Protein AF-A0A7S0T147-F1 (afdb_monomer)

Organism: NCBI:txid81844

Secondary structure (DSSP, 8-state):
-HHHHHHHHHHHHHHHHHHHHHHHHHHHHHHHT----HHHHHHHHH-------S-----THHHHHHHHHHHHHH-HHHHHHHH-TTT-THHHHHHHHHHHHHHTTT-GGGHHHHHHHHHHHHHHHTSHHHHHHTTSEEETT--TT-TTSSTT---GGGG---TT-EEEHHHHHHHHHHIIIIIS-HHHHHHHHHHHHHHHHHHGGG--S--HHHHHHHHHHHHHHHSHHHHTSSTTHHHHHHHHHHHHHHHHHH-TTT-HHHHHHHHHTHHHHHHHHHHS--------THHHHHHTT--

pLDDT: mean 76.28, std 19.83, range [33.12, 97.19]

Nearest PDB structures (foldseek):
  7ldg-assembly1_A-2  TM=4.219E-01  e=2.208E-01  Homo sapiens
  7r5j-assembly1_B0  TM=3.772E-01  e=9.262E-02  Homo sapiens
  8d9p-assembly1_A  TM=2.305E-01  e=2.516E+00  synthetic construct
  8edm-assembly1_B  TM=3.056E-01  e=4.621E+00  Homo sapiens
  6z0c-assembly4_D  TM=2.206E-01  e=2.627E+00  Escherichia coli

Structure (mmCIF, N/CA/C/O backbone):
data_AF-A0A7S0T147-F1
#
_entry.id   AF-A0A7S0T147-F1
#
loop_
_atom_site.group_PDB
_atom_site.id
_atom_site.type_symbol
_atom_site.label_atom_id
_atom_site.label_alt_id
_atom_site.label_comp_id
_atom_site.label_asym_id
_atom_site.label_entity_id
_atom_site.label_seq_id
_atom_site.pdbx_PDB_ins_code
_atom_site.Cartn_x
_atom_site.Cartn_y
_atom_site.Cartn_z
_atom_site.occupancy
_atom_site.B_iso_or_equiv
_atom_site.auth_seq_id
_atom_site.auth_comp_id
_atom_site.auth_asym_id
_atom_site.auth_atom_id
_atom_site.pdbx_PDB_model_num
ATOM 1 N N . MET A 1 1 ? -1.839 -10.243 -37.057 1.00 41.88 1 MET A N 1
ATOM 2 C CA . MET A 1 1 ? -2.085 -8.913 -36.447 1.00 41.88 1 MET A CA 1
ATOM 3 C C . MET A 1 1 ? -1.524 -8.790 -35.028 1.00 41.88 1 MET A C 1
ATOM 5 O O . MET A 1 1 ? -0.823 -7.818 -34.790 1.00 41.88 1 MET A O 1
ATOM 9 N N . TYR A 1 2 ? -1.696 -9.776 -34.135 1.00 33.41 2 TYR A N 1
ATOM 10 C CA . TYR A 1 2 ? -1.100 -9.763 -32.780 1.00 33.41 2 TYR A CA 1
ATOM 11 C C . TYR A 1 2 ? 0.438 -9.620 -32.738 1.00 33.41 2 TYR A C 1
ATOM 13 O O . TYR A 1 2 ? 0.963 -8.877 -31.916 1.00 33.41 2 TYR A O 1
ATOM 21 N N . GLY A 1 3 ? 1.170 -10.241 -33.672 1.00 33.12 3 GLY A N 1
ATOM 22 C CA . GLY A 1 3 ? 2.639 -10.140 -33.722 1.00 33.12 3 GLY A CA 1
ATOM 23 C C . GLY A 1 3 ? 3.188 -8.741 -34.045 1.00 33.12 3 GLY A C 1
ATOM 24 O O . GLY A 1 3 ? 4.256 -8.386 -33.558 1.00 33.12 3 GLY A O 1
ATOM 25 N N . ARG A 1 4 ? 2.449 -7.908 -34.799 1.00 36.59 4 ARG A N 1
ATOM 26 C CA . ARG A 1 4 ? 2.869 -6.524 -35.109 1.00 36.59 4 ARG A CA 1
ATOM 27 C C . ARG A 1 4 ? 2.581 -5.548 -33.966 1.00 36.59 4 ARG A C 1
ATOM 29 O O . ARG A 1 4 ? 3.348 -4.611 -33.786 1.00 36.59 4 ARG A O 1
ATOM 36 N N . MET A 1 5 ? 1.531 -5.779 -33.170 1.00 40.22 5 MET A N 1
ATOM 37 C CA . MET A 1 5 ? 1.292 -4.998 -31.946 1.00 40.22 5 MET A CA 1
ATOM 38 C C . MET A 1 5 ? 2.361 -5.282 -30.887 1.00 40.22 5 MET A C 1
ATOM 40 O O . MET A 1 5 ? 2.880 -4.347 -30.292 1.00 40.22 5 MET A O 1
ATOM 44 N N . LEU A 1 6 ? 2.760 -6.547 -30.710 1.00 41.06 6 LEU A N 1
ATOM 45 C CA . LEU A 1 6 ? 3.842 -6.905 -29.785 1.00 41.06 6 LEU A CA 1
ATOM 46 C C . LEU A 1 6 ? 5.209 -6.357 -30.232 1.00 41.06 6 LEU A C 1
ATOM 48 O O . LEU A 1 6 ? 5.968 -5.893 -29.389 1.00 41.06 6 LEU A O 1
ATOM 52 N N . GLN A 1 7 ? 5.501 -6.325 -31.539 1.00 41.31 7 GLN A N 1
ATOM 53 C CA . GLN A 1 7 ? 6.715 -5.684 -32.073 1.00 41.31 7 GLN A CA 1
ATOM 54 C C . GLN A 1 7 ? 6.697 -4.151 -31.941 1.00 41.31 7 GLN A C 1
ATOM 56 O O . GLN A 1 7 ? 7.734 -3.554 -31.668 1.00 41.31 7 GLN A O 1
ATOM 61 N N . GLY A 1 8 ? 5.535 -3.504 -32.088 1.00 40.22 8 GLY A N 1
ATOM 62 C CA . GLY A 1 8 ? 5.392 -2.064 -31.838 1.00 40.22 8 GLY A CA 1
ATOM 63 C C . GLY A 1 8 ? 5.608 -1.699 -30.365 1.00 40.22 8 GLY A C 1
ATOM 64 O O . GLY A 1 8 ? 6.318 -0.740 -30.067 1.00 40.22 8 GLY A O 1
ATOM 65 N N . ILE A 1 9 ? 5.075 -2.517 -29.450 1.00 45.47 9 ILE A N 1
ATOM 66 C CA . ILE A 1 9 ? 5.282 -2.371 -28.003 1.00 45.47 9 ILE A CA 1
ATOM 67 C C . ILE A 1 9 ? 6.748 -2.639 -27.633 1.00 45.47 9 ILE A C 1
ATOM 69 O O . ILE 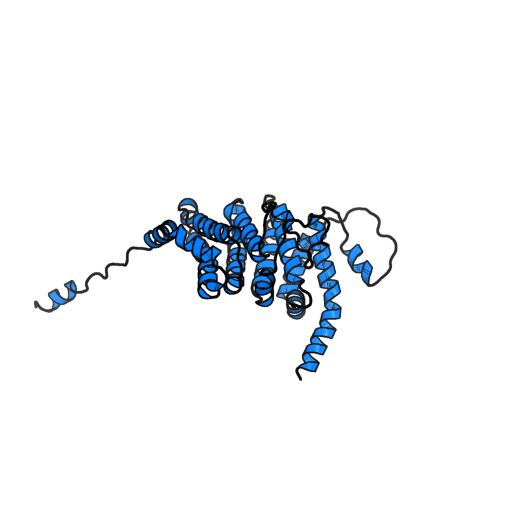A 1 9 ? 7.299 -1.881 -26.842 1.00 45.47 9 ILE A O 1
ATOM 73 N N . SER A 1 10 ? 7.411 -3.641 -28.231 1.00 45.72 10 SER A N 1
ATOM 74 C CA . SER A 1 10 ? 8.822 -3.937 -27.927 1.00 45.72 10 SER A CA 1
ATOM 75 C C . SER A 1 10 ? 9.800 -2.886 -28.475 1.00 45.72 10 SER A C 1
ATOM 77 O O . SER A 1 10 ? 10.854 -2.653 -27.887 1.00 45.72 10 SER A O 1
ATOM 79 N N . ALA A 1 11 ? 9.471 -2.240 -29.599 1.00 46.56 11 ALA A N 1
ATOM 80 C CA . ALA A 1 11 ? 10.278 -1.156 -30.160 1.00 46.56 11 ALA A CA 1
ATOM 81 C C . ALA A 1 11 ? 10.122 0.154 -29.365 1.00 46.56 11 ALA A C 1
ATOM 83 O O . ALA A 1 11 ? 11.094 0.882 -29.179 1.00 46.56 11 ALA A O 1
ATOM 84 N N . GLN A 1 12 ? 8.920 0.444 -28.852 1.00 49.19 12 GLN A N 1
ATOM 85 C CA . GLN A 1 12 ? 8.686 1.598 -27.975 1.00 49.19 12 GLN A CA 1
ATOM 86 C C . GLN A 1 12 ? 9.189 1.373 -26.542 1.00 49.19 12 GLN A C 1
ATOM 88 O O . GLN A 1 12 ? 9.678 2.319 -25.925 1.00 49.19 12 GLN A O 1
ATOM 93 N N . SER A 1 13 ? 9.132 0.141 -26.021 1.00 51.06 13 SER A N 1
ATOM 94 C CA . SER A 1 13 ? 9.643 -0.181 -24.683 1.00 51.06 13 SER A CA 1
ATOM 95 C C . SER A 1 13 ? 11.150 0.046 -24.570 1.00 51.06 13 SER A C 1
ATOM 97 O O . SER A 1 13 ? 11.607 0.554 -23.551 1.00 51.06 13 SER A O 1
ATOM 99 N N . GLY A 1 14 ? 11.916 -0.242 -25.630 1.00 58.47 14 GLY A N 1
ATOM 100 C CA . GLY A 1 14 ? 13.365 -0.008 -25.655 1.00 58.47 14 GLY A CA 1
ATOM 101 C C . GLY A 1 14 ? 13.767 1.463 -25.474 1.00 58.47 14 GLY A C 1
ATOM 102 O O . GLY A 1 14 ? 14.797 1.739 -24.868 1.00 58.47 14 GLY A O 1
ATOM 103 N N . ASN A 1 15 ? 12.937 2.411 -25.926 1.00 66.56 15 ASN A N 1
ATOM 104 C CA . ASN A 1 15 ? 13.213 3.847 -25.789 1.00 66.56 15 ASN A CA 1
ATOM 105 C C . ASN A 1 15 ? 12.817 4.418 -24.418 1.00 66.56 15 ASN A C 1
ATOM 107 O O . ASN A 1 15 ? 13.358 5.439 -23.999 1.00 66.56 15 ASN A O 1
ATOM 111 N N . LEU A 1 16 ? 11.862 3.789 -23.725 1.00 76.56 16 LEU A N 1
ATOM 112 C CA . LEU A 1 16 ? 11.320 4.281 -22.453 1.00 76.56 16 LEU A CA 1
ATOM 113 C C . LEU A 1 16 ? 11.976 3.633 -21.224 1.00 76.56 16 LEU A C 1
ATOM 115 O O . LEU A 1 16 ? 11.922 4.208 -20.137 1.00 76.56 16 LEU A O 1
ATOM 119 N N . GLU A 1 17 ? 12.636 2.485 -21.390 1.00 76.69 17 GLU A N 1
ATOM 120 C CA . GLU A 1 17 ? 13.363 1.799 -20.316 1.00 76.69 17 GLU A CA 1
ATOM 121 C C . GLU A 1 17 ? 14.465 2.668 -19.673 1.00 76.69 17 GLU A C 1
ATOM 123 O O . GLU A 1 17 ? 14.480 2.782 -18.446 1.00 76.69 17 GLU A O 1
ATOM 128 N N . PRO A 1 18 ? 15.330 3.384 -20.426 1.00 79.06 18 PRO A N 1
ATOM 129 C CA . PRO A 1 18 ? 16.344 4.254 -19.820 1.00 79.06 18 PRO A CA 1
ATOM 130 C C . PRO A 1 18 ? 15.731 5.406 -19.011 1.00 79.06 18 PRO A C 1
ATOM 132 O O . PRO A 1 18 ? 16.255 5.803 -17.966 1.00 79.06 18 PRO A O 1
ATOM 135 N N . LEU A 1 19 ? 14.587 5.929 -19.463 1.00 79.62 19 LEU A N 1
ATOM 136 C CA . LEU A 1 19 ? 13.849 6.967 -18.747 1.00 79.62 19 LEU A CA 1
ATOM 137 C C . LEU A 1 19 ? 13.284 6.413 -17.438 1.00 79.62 19 LEU A C 1
ATOM 139 O O . LEU A 1 19 ? 13.443 7.031 -16.389 1.00 79.62 19 LEU A O 1
ATOM 143 N N . HIS A 1 20 ? 12.684 5.224 -17.473 1.00 79.00 20 HIS A N 1
ATOM 144 C CA . HIS A 1 20 ? 12.197 4.568 -16.268 1.00 79.00 20 HIS A CA 1
ATOM 145 C C . HIS A 1 20 ? 13.327 4.323 -15.251 1.00 79.00 20 HIS A C 1
ATOM 147 O O . HIS A 1 20 ? 13.199 4.703 -14.087 1.00 79.00 20 HIS A O 1
ATOM 153 N N . GLN A 1 21 ? 14.453 3.759 -15.697 1.00 79.75 21 GLN A N 1
ATOM 154 C CA . GLN A 1 21 ? 15.605 3.468 -14.838 1.00 79.75 21 GLN A CA 1
ATOM 155 C C . GLN A 1 21 ? 16.238 4.734 -14.252 1.00 79.75 21 GLN A C 1
ATOM 157 O O . GLN A 1 21 ? 16.601 4.750 -13.076 1.00 79.75 21 GLN A O 1
ATOM 162 N N . SER A 1 22 ? 16.334 5.816 -15.029 1.00 77.25 22 SER A N 1
ATOM 163 C CA . SER A 1 22 ? 16.868 7.091 -14.530 1.00 77.25 22 SER A CA 1
ATOM 164 C C . SER A 1 22 ? 15.948 7.745 -13.497 1.00 77.25 22 SER A C 1
ATOM 166 O O . SER A 1 22 ? 16.438 8.213 -12.470 1.00 77.25 22 SER A O 1
ATOM 168 N N . LEU A 1 23 ? 14.623 7.710 -13.691 1.00 81.88 23 LEU A N 1
ATOM 169 C CA . LEU A 1 23 ? 13.669 8.188 -12.684 1.00 81.88 23 LEU A CA 1
ATOM 170 C C . LEU A 1 23 ? 13.730 7.363 -11.407 1.00 81.88 23 LEU A C 1
ATOM 172 O O . LEU A 1 23 ? 13.797 7.913 -10.310 1.00 81.88 23 LEU A O 1
ATOM 176 N N . LEU A 1 24 ? 13.760 6.044 -11.545 1.00 80.25 24 LEU A N 1
ATOM 177 C CA . LEU A 1 24 ? 13.861 5.136 -10.418 1.00 80.25 24 LEU A CA 1
ATOM 178 C C . LEU A 1 24 ? 15.177 5.339 -9.646 1.00 80.25 24 LEU A C 1
ATOM 180 O O . LEU A 1 24 ? 15.169 5.371 -8.417 1.00 80.25 24 LEU A O 1
ATOM 184 N N . ALA A 1 25 ? 16.296 5.549 -10.342 1.00 75.50 25 ALA A N 1
ATOM 185 C CA . ALA A 1 25 ? 17.578 5.888 -9.728 1.00 75.50 25 ALA A CA 1
ATOM 186 C C . ALA A 1 25 ? 17.542 7.247 -9.005 1.00 75.50 25 ALA A C 1
ATOM 188 O O . ALA A 1 25 ? 18.046 7.362 -7.886 1.00 75.50 25 ALA A O 1
ATOM 189 N N . LEU A 1 26 ? 16.901 8.259 -9.597 1.00 78.19 26 LEU A N 1
ATOM 190 C CA . LEU A 1 26 ? 16.740 9.577 -8.980 1.00 78.19 26 LEU A CA 1
ATOM 191 C C . LEU A 1 26 ? 15.893 9.515 -7.710 1.00 78.19 26 LEU A C 1
ATOM 193 O O . LEU A 1 26 ? 16.282 10.087 -6.693 1.00 78.19 26 LEU A O 1
ATOM 197 N N . VAL A 1 27 ? 14.784 8.775 -7.725 1.00 80.56 27 VAL A N 1
ATOM 198 C CA . VAL A 1 27 ? 13.972 8.551 -6.522 1.00 80.56 27 VAL A CA 1
ATOM 199 C C . VAL A 1 27 ? 14.804 7.811 -5.468 1.00 80.56 27 VAL A C 1
ATOM 201 O O . VAL A 1 27 ? 14.857 8.235 -4.315 1.00 80.56 27 VAL A O 1
ATOM 204 N N . ARG A 1 28 ? 15.554 6.772 -5.859 1.00 77.75 28 ARG A N 1
ATOM 205 C CA . ARG A 1 28 ? 16.447 6.032 -4.947 1.00 77.75 28 ARG A CA 1
ATOM 206 C C . ARG A 1 28 ? 17.530 6.903 -4.307 1.00 77.75 28 ARG A C 1
ATOM 208 O O . ARG A 1 28 ? 17.881 6.651 -3.156 1.00 77.75 28 ARG A O 1
ATOM 215 N N . SER A 1 29 ? 18.027 7.937 -4.989 1.00 75.19 29 SER A N 1
ATOM 216 C CA . SER A 1 29 ? 19.029 8.850 -4.411 1.00 75.19 29 SER A CA 1
ATOM 217 C C . S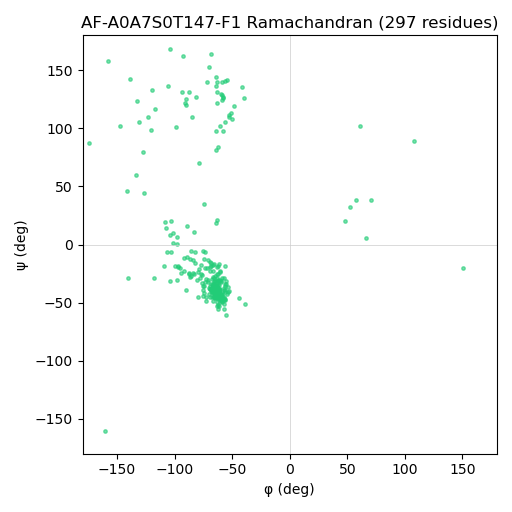ER A 1 29 ? 18.552 9.520 -3.110 1.00 75.19 29 SER A C 1
ATOM 219 O O . SER A 1 29 ? 19.356 9.752 -2.206 1.00 75.19 29 SER A O 1
ATOM 221 N N . GLY A 1 30 ? 17.236 9.726 -2.950 1.00 70.12 30 GLY A N 1
ATOM 222 C CA . GLY A 1 30 ? 16.644 10.261 -1.719 1.00 70.12 30 GLY A CA 1
ATOM 223 C C . GLY A 1 30 ? 16.803 9.345 -0.496 1.00 70.12 30 GLY A C 1
ATOM 224 O O . GLY A 1 30 ? 16.873 9.827 0.639 1.00 70.12 30 GLY A O 1
ATOM 225 N N . LEU A 1 31 ? 16.913 8.025 -0.694 1.00 69.75 31 LEU A N 1
ATOM 226 C CA . LEU A 1 31 ? 17.121 7.072 0.403 1.00 69.75 31 LEU A CA 1
ATOM 227 C C . LEU A 1 31 ? 18.567 7.122 0.903 1.00 69.75 31 LEU A C 1
ATOM 229 O O . LEU A 1 31 ? 18.778 7.202 2.112 1.00 69.75 31 LEU A O 1
ATOM 233 N N . ALA A 1 32 ? 19.534 7.164 -0.019 1.00 63.00 32 ALA A N 1
ATOM 234 C CA . ALA A 1 32 ? 20.969 7.134 0.272 1.00 63.00 32 ALA A CA 1
ATOM 235 C C . ALA A 1 32 ? 21.530 8.447 0.849 1.00 63.00 32 ALA A C 1
ATOM 237 O O . ALA A 1 32 ? 22.666 8.472 1.313 1.00 63.00 32 ALA A O 1
ATOM 238 N N . GLY A 1 33 ? 20.776 9.552 0.799 1.00 53.09 33 GLY A N 1
ATOM 239 C CA . GLY A 1 33 ? 21.250 10.861 1.271 1.00 53.09 33 GLY A CA 1
ATOM 240 C C . GLY A 1 33 ? 22.403 11.449 0.443 1.00 53.09 33 GLY A C 1
ATOM 241 O O . GLY A 1 33 ? 22.932 12.499 0.795 1.00 53.09 33 GLY A O 1
ATOM 242 N N . SER A 1 34 ? 22.795 10.803 -0.660 1.00 45.41 34 SER A N 1
ATOM 243 C CA . SER A 1 34 ? 23.852 11.267 -1.555 1.00 45.41 34 SER A CA 1
ATOM 244 C C . SER A 1 34 ? 23.272 12.148 -2.663 1.00 45.41 34 SER A C 1
ATOM 246 O O . SER A 1 34 ? 22.447 11.688 -3.456 1.00 45.41 34 SER A O 1
ATOM 248 N N . SER A 1 35 ? 23.748 13.392 -2.752 1.00 42.75 35 SER A N 1
ATOM 249 C CA . SER A 1 35 ? 23.485 14.341 -3.843 1.00 42.75 35 SER A CA 1
ATOM 250 C C . SER A 1 35 ? 24.058 13.847 -5.180 1.00 42.75 35 SER A C 1
ATOM 252 O O . SER A 1 35 ? 25.143 14.251 -5.594 1.00 42.75 35 SER A O 1
ATOM 254 N N . GLY A 1 36 ? 23.338 12.955 -5.857 1.00 45.81 36 GLY A N 1
ATOM 255 C CA . GLY A 1 36 ? 23.586 12.596 -7.252 1.00 45.81 36 GLY A CA 1
ATOM 256 C C . GLY A 1 36 ? 22.837 13.542 -8.191 1.00 45.81 36 GLY A C 1
ATOM 257 O O . GLY A 1 36 ? 21.647 13.781 -8.007 1.00 45.81 36 GLY A O 1
ATOM 258 N N . SER A 1 37 ? 23.524 14.086 -9.196 1.00 46.12 37 SER A N 1
ATOM 259 C CA . SER A 1 37 ? 22.926 14.987 -10.189 1.00 46.12 37 SER A CA 1
ATOM 260 C C . SER A 1 37 ? 22.003 14.223 -11.145 1.00 46.12 37 SER A C 1
ATOM 262 O O . SER A 1 37 ? 22.356 13.152 -11.633 1.00 46.12 37 SER A O 1
ATOM 264 N N . ALA A 1 38 ? 20.852 14.796 -11.511 1.00 42.91 38 ALA A N 1
ATOM 265 C CA . ALA A 1 38 ? 20.013 14.256 -12.589 1.00 42.91 38 ALA A CA 1
ATOM 266 C C . ALA A 1 38 ? 20.796 14.097 -13.912 1.00 42.91 38 ALA A C 1
ATOM 268 O O . ALA A 1 38 ? 20.569 13.154 -14.670 1.00 42.91 38 ALA A O 1
ATOM 269 N N . LEU A 1 39 ? 21.782 14.970 -14.151 1.00 42.59 39 LEU A N 1
ATOM 270 C CA . LEU A 1 39 ? 22.644 14.933 -15.333 1.00 42.59 39 LEU A CA 1
ATOM 271 C C . LEU A 1 39 ? 23.727 13.853 -15.271 1.00 42.59 39 LEU A C 1
ATOM 273 O O . LEU A 1 39 ? 24.143 13.401 -16.329 1.00 42.59 39 LEU A O 1
ATOM 277 N N . SER A 1 40 ? 24.170 13.393 -14.093 1.00 44.16 40 SER A N 1
ATOM 278 C CA . SER A 1 40 ? 25.192 12.331 -14.022 1.00 44.16 40 SER A CA 1
ATOM 279 C C . SER A 1 40 ? 24.663 10.957 -14.438 1.00 44.16 40 SER A C 1
ATOM 281 O O . SER A 1 40 ? 25.446 10.081 -14.792 1.00 44.16 40 SER A O 1
ATOM 283 N N . TYR A 1 41 ? 23.341 10.759 -14.405 1.00 44.97 41 TYR A N 1
ATOM 284 C CA . TYR A 1 41 ? 22.714 9.482 -14.756 1.00 44.97 41 TYR A CA 1
ATOM 285 C C . TYR A 1 41 ? 22.180 9.450 -16.192 1.00 44.97 41 TYR A C 1
ATOM 287 O O . TYR A 1 41 ? 22.238 8.402 -16.830 1.00 44.97 41 TYR A O 1
ATOM 295 N N . VAL A 1 42 ? 21.750 10.592 -16.745 1.00 41.53 42 VAL A N 1
ATOM 296 C CA . VAL A 1 42 ? 21.413 10.713 -18.179 1.00 41.53 42 VAL A CA 1
ATOM 297 C C . VAL A 1 42 ? 22.668 10.572 -19.058 1.00 41.53 42 VAL A C 1
ATOM 299 O O . VAL A 1 42 ? 22.596 10.052 -20.171 1.00 41.53 42 VAL A O 1
ATOM 302 N N . THR A 1 43 ? 23.844 10.962 -18.558 1.00 41.88 43 THR A N 1
ATOM 303 C CA . THR A 1 43 ? 25.111 10.906 -19.312 1.00 41.88 43 THR A CA 1
ATOM 304 C C . THR A 1 43 ?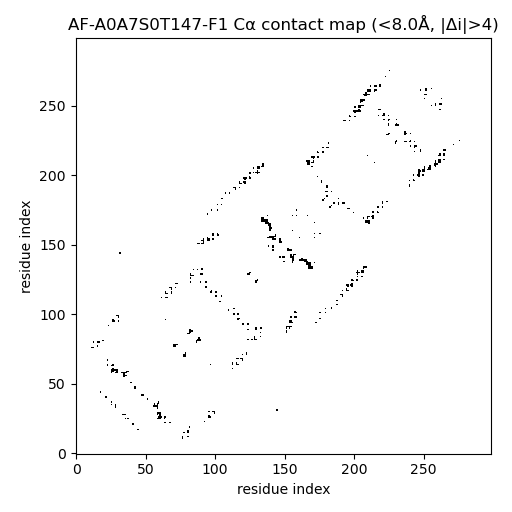 25.789 9.536 -19.325 1.00 41.88 43 THR A C 1
ATOM 306 O O . THR A 1 43 ? 26.606 9.296 -20.210 1.00 41.88 43 THR A O 1
ATOM 309 N N . MET A 1 44 ? 25.416 8.600 -18.443 1.00 41.91 44 MET A N 1
ATOM 310 C CA . MET A 1 44 ? 25.961 7.229 -18.462 1.00 41.91 44 MET A CA 1
ATOM 311 C C . MET A 1 44 ? 25.489 6.402 -19.674 1.00 41.91 44 MET A C 1
ATOM 313 O O . MET A 1 44 ? 26.093 5.377 -19.974 1.00 41.91 44 MET A O 1
ATOM 317 N N . GLY A 1 45 ? 24.442 6.841 -20.386 1.00 39.72 45 GLY A N 1
ATOM 318 C CA . GLY A 1 45 ? 23.876 6.105 -21.523 1.00 39.72 45 GLY A CA 1
ATOM 319 C C . GLY A 1 45 ? 24.095 6.701 -22.918 1.00 39.72 45 GLY A C 1
ATOM 320 O O . GLY A 1 45 ? 23.925 5.968 -23.886 1.00 39.72 45 GLY A O 1
ATOM 321 N N . ALA A 1 46 ? 24.434 7.990 -23.072 1.00 41.28 46 ALA A N 1
ATOM 322 C CA . ALA A 1 46 ? 24.339 8.619 -24.401 1.00 41.28 46 ALA A CA 1
ATOM 323 C C . ALA A 1 46 ? 25.451 9.598 -24.806 1.00 41.28 46 ALA A C 1
ATOM 325 O O . ALA A 1 46 ? 25.719 9.711 -25.999 1.00 41.28 46 ALA A O 1
ATOM 326 N N . LEU A 1 47 ? 26.119 10.303 -23.890 1.00 40.81 47 LEU A N 1
ATOM 327 C CA . LEU A 1 47 ? 27.111 11.320 -24.265 1.00 40.81 47 LEU A CA 1
ATOM 328 C C . LEU A 1 47 ? 28.219 11.377 -23.212 1.00 40.81 47 LEU A C 1
ATOM 330 O O . LEU A 1 47 ? 28.048 11.956 -22.141 1.00 40.81 47 LEU A O 1
ATOM 334 N N . GLY A 1 48 ? 29.360 10.763 -23.532 1.00 34.38 48 GLY A N 1
ATOM 335 C CA . GLY A 1 48 ? 30.575 10.850 -22.730 1.00 34.38 48 GLY A CA 1
ATOM 336 C C . GLY A 1 48 ? 31.096 12.284 -22.693 1.00 34.38 48 GLY A C 1
ATOM 337 O O . GLY A 1 48 ? 31.787 12.719 -23.610 1.00 34.38 48 GLY A O 1
ATOM 338 N N . VAL A 1 49 ? 30.775 13.011 -21.625 1.00 35.34 49 VAL A N 1
ATOM 339 C CA . VAL A 1 49 ? 31.394 14.298 -21.298 1.00 35.34 49 VAL A CA 1
ATOM 340 C C . VAL A 1 49 ? 32.125 14.138 -19.964 1.00 35.34 49 VAL A C 1
ATOM 342 O O . VAL A 1 49 ? 31.481 13.847 -18.953 1.00 35.34 49 VAL A O 1
ATOM 345 N N . PRO A 1 50 ? 33.459 14.292 -19.926 1.00 34.41 50 PRO A N 1
ATOM 346 C CA . PRO A 1 50 ? 34.209 14.236 -18.685 1.00 34.41 50 PRO A CA 1
ATOM 347 C C . PRO A 1 50 ? 34.122 15.589 -17.969 1.00 34.41 50 PRO A C 1
ATOM 349 O O . PRO A 1 50 ? 34.460 16.624 -18.537 1.00 34.41 50 PRO A O 1
ATOM 352 N N . GLY A 1 51 ? 33.708 15.565 -16.700 1.00 39.56 51 GLY A N 1
ATOM 353 C CA . GLY A 1 51 ? 33.838 16.697 -15.781 1.00 39.56 51 GLY A CA 1
ATOM 354 C C . GLY A 1 51 ? 32.527 17.407 -15.448 1.00 39.56 51 GLY A C 1
ATOM 355 O O . GLY A 1 51 ? 32.185 18.416 -16.051 1.00 39.56 51 GLY A O 1
ATOM 356 N N . ALA A 1 52 ? 31.844 16.939 -14.404 1.00 36.12 52 ALA A N 1
ATOM 357 C CA . ALA A 1 52 ? 30.954 17.779 -13.607 1.00 36.12 52 ALA A CA 1
ATOM 358 C C . ALA A 1 52 ? 31.445 17.707 -12.156 1.00 36.12 52 ALA A C 1
ATOM 360 O O . ALA A 1 52 ? 31.401 16.654 -11.522 1.00 36.12 52 ALA A O 1
ATOM 361 N N . SER A 1 53 ? 32.012 18.812 -11.678 1.00 36.00 53 SER A N 1
ATOM 362 C CA . SER A 1 53 ? 32.594 18.968 -10.346 1.00 36.00 53 SER A CA 1
ATOM 363 C C . SER A 1 53 ? 31.579 18.694 -9.236 1.00 36.00 53 SER A C 1
ATOM 365 O O . SER A 1 53 ? 30.434 19.140 -9.299 1.00 36.00 53 SER A O 1
ATOM 367 N N . SER A 1 54 ? 32.036 18.010 -8.187 1.00 39.56 54 SER A N 1
ATOM 368 C CA . SER A 1 54 ? 31.355 17.837 -6.905 1.00 39.56 54 SER A CA 1
ATOM 369 C C . SER A 1 54 ? 31.057 19.198 -6.268 1.00 39.56 54 SER A C 1
ATOM 371 O O . SER A 1 54 ? 31.928 19.812 -5.655 1.00 39.56 54 SER A O 1
ATOM 373 N N . GLY A 1 55 ? 29.839 19.697 -6.431 1.00 33.44 55 GLY A N 1
ATOM 374 C CA . GLY A 1 55 ? 29.454 20.992 -5.887 1.00 33.44 55 GLY A CA 1
ATOM 375 C C . GLY A 1 55 ? 27.975 21.242 -6.095 1.00 33.44 55 GLY A C 1
ATOM 376 O O . GLY A 1 55 ? 27.590 21.832 -7.092 1.00 33.44 55 GLY A O 1
ATOM 377 N N . TRP A 1 56 ? 27.173 20.771 -5.140 1.00 33.38 56 TRP A N 1
ATOM 378 C CA . TRP A 1 56 ? 25.760 21.106 -4.950 1.00 33.38 56 TRP A CA 1
ATOM 379 C C . TRP A 1 56 ? 24.800 20.744 -6.101 1.00 33.38 56 TRP A C 1
ATOM 381 O O . TRP A 1 56 ? 24.603 21.478 -7.062 1.00 33.38 56 TRP A O 1
ATOM 391 N N . SER A 1 57 ? 24.060 19.652 -5.913 1.00 40.78 57 SER A N 1
ATOM 392 C CA . SER A 1 57 ? 22.717 19.497 -6.479 1.00 40.78 57 SER A CA 1
ATOM 393 C C . SER A 1 57 ? 21.817 18.999 -5.344 1.00 40.78 57 SER A C 1
ATOM 395 O O . SER A 1 57 ? 22.186 18.016 -4.687 1.00 40.78 57 SER A O 1
ATOM 397 N N . PRO A 1 58 ? 20.712 19.692 -5.005 1.00 48.31 58 PRO A N 1
ATOM 398 C CA . PRO A 1 58 ? 19.753 19.140 -4.054 1.00 48.31 58 PRO A CA 1
ATOM 399 C C . PRO A 1 58 ? 19.289 17.782 -4.592 1.00 48.31 58 PRO A C 1
ATOM 401 O O . PRO A 1 58 ? 19.147 17.619 -5.798 1.00 48.31 58 PRO A O 1
ATOM 404 N N . ALA A 1 59 ? 19.111 16.784 -3.726 1.00 57.19 59 ALA A N 1
ATOM 405 C CA . ALA A 1 59 ? 18.591 15.492 -4.157 1.00 57.19 59 ALA A CA 1
ATOM 406 C C . ALA A 1 59 ? 17.191 15.705 -4.760 1.00 57.19 59 ALA A C 1
ATOM 408 O O . ALA A 1 59 ? 16.232 15.866 -4.006 1.00 57.19 59 ALA A O 1
ATOM 409 N N . CYS A 1 60 ? 17.069 15.717 -6.092 1.00 73.38 60 CYS A N 1
ATOM 410 C CA . CYS A 1 60 ? 15.834 16.046 -6.821 1.00 73.38 60 CYS A CA 1
ATOM 411 C C . CYS A 1 60 ? 14.779 14.921 -6.777 1.00 73.38 60 CYS A C 1
ATOM 413 O O . CYS A 1 60 ? 14.087 14.648 -7.759 1.00 73.38 60 CYS A O 1
ATOM 415 N N . HIS A 1 61 ? 14.693 14.190 -5.665 1.00 80.00 61 HIS A N 1
ATOM 416 C CA . HIS A 1 61 ? 13.778 13.062 -5.503 1.00 80.00 61 HIS A CA 1
ATOM 417 C C . HIS A 1 61 ? 12.309 13.515 -5.513 1.00 80.00 61 HIS A C 1
ATOM 419 O O . HIS A 1 61 ? 11.440 12.757 -5.942 1.00 80.00 61 HIS A O 1
ATOM 425 N N . GLN A 1 62 ? 12.027 14.756 -5.097 1.00 85.06 62 GLN A N 1
ATOM 426 C CA . GLN A 1 62 ? 10.677 15.322 -5.114 1.00 85.06 62 GLN A CA 1
ATOM 427 C C . GLN A 1 62 ? 10.223 15.647 -6.534 1.00 85.06 62 GLN A C 1
ATOM 429 O O . GLN A 1 62 ? 9.145 15.232 -6.954 1.00 85.06 62 GLN A O 1
ATOM 434 N N . GLU A 1 63 ? 11.073 16.327 -7.297 1.00 85.75 63 GLU A N 1
ATOM 435 C CA . GLU A 1 63 ? 10.847 16.657 -8.700 1.00 85.75 63 GLU A CA 1
ATOM 436 C C . GLU A 1 63 ? 10.760 15.382 -9.540 1.00 85.75 63 GLU A C 1
ATOM 438 O O . GLU A 1 63 ? 9.881 15.263 -10.392 1.00 85.75 63 GLU A O 1
ATOM 443 N N . ALA A 1 64 ? 11.608 14.389 -9.251 1.00 85.50 64 ALA A N 1
ATOM 444 C CA . ALA A 1 64 ? 11.544 13.078 -9.885 1.00 85.50 64 ALA A CA 1
ATOM 445 C C . ALA A 1 64 ? 10.219 12.362 -9.588 1.00 85.50 64 ALA A C 1
ATOM 447 O O . ALA A 1 64 ? 9.636 11.774 -10.500 1.00 85.50 64 ALA A O 1
ATOM 448 N N . ALA A 1 65 ? 9.699 12.433 -8.358 1.00 87.44 65 ALA A N 1
ATOM 449 C CA . ALA A 1 65 ? 8.395 11.863 -8.026 1.00 87.44 65 ALA A CA 1
ATOM 450 C C . ALA A 1 65 ? 7.256 12.585 -8.758 1.00 87.44 65 ALA A C 1
ATOM 452 O O . ALA A 1 65 ? 6.420 11.926 -9.370 1.00 87.44 65 ALA A O 1
ATOM 453 N N . VAL A 1 66 ? 7.256 13.921 -8.794 1.00 89.88 66 VAL A N 1
ATOM 454 C CA . VAL A 1 66 ? 6.248 14.696 -9.540 1.00 89.88 66 VAL A CA 1
ATOM 455 C C . VAL A 1 66 ? 6.292 14.372 -11.035 1.00 89.88 66 VAL A C 1
ATOM 457 O O . VAL A 1 66 ? 5.249 14.123 -11.643 1.00 89.88 66 VAL A O 1
ATOM 460 N N . LEU A 1 67 ? 7.487 14.304 -11.629 1.00 89.62 67 LEU A N 1
ATOM 461 C CA . LEU A 1 67 ? 7.649 13.931 -13.033 1.00 89.62 67 LEU A CA 1
ATOM 462 C C . LEU A 1 67 ? 7.188 12.490 -13.288 1.00 89.62 67 LEU A C 1
ATOM 464 O O . LEU A 1 67 ? 6.521 12.226 -14.285 1.00 89.62 67 LEU A O 1
ATOM 468 N N . THR A 1 68 ? 7.483 11.571 -12.367 1.00 88.25 68 THR A N 1
ATOM 469 C CA . THR A 1 68 ? 7.030 10.177 -12.444 1.00 88.25 68 THR A CA 1
ATOM 470 C C . THR A 1 68 ? 5.508 10.089 -12.373 1.00 88.25 68 THR A C 1
ATOM 472 O O . THR A 1 68 ? 4.902 9.393 -13.186 1.00 88.25 68 THR A O 1
ATOM 475 N N . LEU A 1 69 ? 4.867 10.825 -11.460 1.00 92.00 69 LEU A N 1
ATOM 476 C CA . LEU A 1 69 ? 3.409 10.902 -11.376 1.00 92.00 69 LEU A CA 1
ATOM 477 C C . LEU A 1 69 ? 2.814 11.424 -12.684 1.00 92.00 69 LEU A C 1
ATOM 479 O O . LEU A 1 69 ? 1.869 10.835 -13.209 1.00 92.00 69 LEU A O 1
ATOM 483 N N . HIS A 1 70 ? 3.374 12.505 -13.228 1.00 91.50 70 HIS A N 1
ATOM 484 C CA . HIS A 1 70 ? 2.912 13.070 -14.490 1.00 91.50 70 HIS A CA 1
ATOM 485 C C . HIS A 1 70 ? 3.085 12.077 -15.649 1.00 91.50 70 HIS A C 1
ATOM 487 O O . HIS A 1 70 ? 2.140 11.838 -16.398 1.00 91.50 70 HIS A O 1
ATOM 493 N N . ALA A 1 71 ? 4.241 11.415 -15.748 1.00 88.56 71 ALA A N 1
ATOM 494 C CA . ALA A 1 71 ? 4.507 10.399 -16.762 1.00 88.56 71 ALA A CA 1
ATOM 495 C C . ALA A 1 71 ? 3.535 9.208 -16.663 1.00 88.56 71 ALA A C 1
ATOM 497 O O . ALA A 1 71 ? 2.994 8.778 -17.678 1.00 88.56 71 ALA A O 1
ATOM 498 N N . LEU A 1 72 ? 3.243 8.716 -15.453 1.00 90.50 72 LEU A N 1
ATOM 499 C CA . LEU A 1 72 ? 2.292 7.616 -15.223 1.00 90.50 72 LEU A CA 1
ATOM 500 C C . LEU A 1 72 ? 0.826 7.998 -15.490 1.00 90.50 72 LEU A C 1
ATOM 502 O O . LEU A 1 72 ? -0.012 7.116 -15.706 1.00 90.50 72 LEU A O 1
ATOM 506 N N . ARG A 1 73 ? 0.490 9.291 -15.430 1.00 90.25 73 ARG A N 1
ATOM 507 C CA . ARG A 1 73 ? -0.865 9.796 -15.701 1.00 90.25 73 ARG A CA 1
ATOM 508 C C . ARG A 1 73 ? -1.085 10.147 -17.167 1.00 90.25 73 ARG A C 1
ATOM 510 O O . ARG A 1 73 ? -2.175 9.906 -17.668 1.00 90.25 73 ARG A O 1
ATOM 517 N N . CYS A 1 74 ? -0.089 10.734 -17.824 1.00 89.44 74 CYS A N 1
ATOM 518 C CA . CYS A 1 74 ? -0.236 11.298 -19.166 1.00 89.44 74 CYS A CA 1
ATOM 519 C C . CYS A 1 74 ? 0.282 10.382 -20.280 1.00 89.44 74 CYS A C 1
ATOM 521 O O . CYS A 1 74 ? -0.079 10.585 -21.435 1.00 89.44 74 CYS A O 1
ATOM 523 N N . ASN A 1 75 ? 1.126 9.395 -19.965 1.00 89.44 75 ASN A N 1
ATOM 524 C CA . ASN A 1 75 ? 1.703 8.496 -20.957 1.00 89.44 75 ASN A CA 1
ATOM 525 C C . ASN A 1 75 ? 1.332 7.037 -20.656 1.00 89.44 75 ASN A C 1
ATOM 527 O O . ASN A 1 75 ? 1.990 6.356 -19.866 1.00 89.44 75 ASN A O 1
ATOM 531 N N . ASP A 1 76 ? 0.304 6.536 -21.343 1.00 86.88 76 ASP A N 1
ATOM 532 C CA . ASP A 1 76 ? -0.149 5.149 -21.201 1.00 86.88 76 ASP A CA 1
ATOM 533 C C . ASP A 1 76 ? 0.922 4.130 -21.611 1.00 86.88 76 ASP A C 1
ATOM 535 O O . ASP A 1 76 ? 1.001 3.052 -21.025 1.00 86.88 76 ASP A O 1
ATOM 539 N N . ALA A 1 77 ? 1.789 4.453 -22.578 1.00 85.69 77 ALA A N 1
ATOM 540 C CA . ALA A 1 77 ? 2.885 3.565 -22.967 1.00 85.69 77 ALA A CA 1
ATOM 541 C C . ALA A 1 77 ? 3.912 3.422 -21.834 1.00 85.69 77 ALA A C 1
ATOM 543 O O . ALA A 1 77 ? 4.365 2.313 -21.548 1.00 85.69 77 ALA A O 1
ATOM 544 N N . PHE A 1 78 ? 4.223 4.522 -21.143 1.00 85.38 78 PHE A N 1
ATOM 545 C CA . PHE A 1 78 ? 5.081 4.497 -19.960 1.00 85.38 78 PHE A CA 1
ATOM 546 C C . PHE A 1 78 ? 4.423 3.738 -18.802 1.00 85.38 78 PHE A C 1
ATOM 548 O O . PHE A 1 78 ? 5.054 2.878 -18.196 1.00 85.38 78 PHE A O 1
ATOM 555 N N . PHE A 1 79 ? 3.140 3.982 -18.530 1.00 87.69 79 PHE A N 1
ATOM 556 C CA . PHE A 1 79 ? 2.393 3.240 -17.510 1.00 87.69 79 PHE A CA 1
ATOM 557 C C . PHE A 1 79 ? 2.403 1.724 -17.775 1.00 87.69 79 PHE A C 1
ATOM 559 O O . PHE A 1 79 ? 2.726 0.934 -16.887 1.00 87.69 79 PHE A O 1
ATOM 566 N N . ASN A 1 80 ? 2.131 1.315 -19.017 1.00 86.62 80 ASN A N 1
ATOM 567 C CA . ASN A 1 80 ? 2.149 -0.089 -19.421 1.00 86.62 80 ASN A CA 1
ATOM 568 C C . ASN A 1 80 ? 3.548 -0.715 -19.333 1.00 86.62 80 ASN A C 1
ATOM 570 O O . ASN A 1 80 ? 3.654 -1.896 -19.007 1.00 86.62 80 ASN A O 1
ATOM 574 N N . LEU A 1 81 ? 4.613 0.060 -19.574 1.00 85.06 81 LEU A N 1
ATOM 575 C CA . LEU A 1 81 ? 5.990 -0.388 -19.361 1.00 85.06 81 LEU A CA 1
ATOM 576 C C . LEU A 1 81 ? 6.239 -0.707 -17.882 1.00 85.06 81 LEU A C 1
ATOM 578 O O . LEU A 1 81 ? 6.670 -1.814 -17.568 1.00 85.06 81 LEU A O 1
ATOM 582 N N . VAL A 1 82 ? 5.909 0.223 -16.978 1.00 84.94 82 VAL A N 1
ATOM 583 C CA . VAL A 1 82 ? 6.153 0.080 -15.528 1.00 84.94 82 VAL A CA 1
ATOM 584 C C . VAL A 1 82 ? 5.409 -1.116 -14.928 1.00 84.94 82 VAL A C 1
ATOM 586 O O . VAL A 1 82 ? 5.897 -1.795 -14.024 1.00 84.94 82 VAL A O 1
ATOM 589 N N . ILE A 1 83 ? 4.216 -1.396 -15.444 1.00 85.69 83 ILE A N 1
ATOM 590 C CA . ILE A 1 83 ? 3.347 -2.486 -14.981 1.00 85.69 83 ILE A CA 1
ATOM 591 C C . ILE A 1 83 ? 3.622 -3.806 -15.705 1.00 85.69 83 ILE A C 1
ATOM 593 O O . ILE A 1 83 ? 3.115 -4.859 -15.301 1.00 85.69 83 ILE A O 1
ATOM 597 N N . SER A 1 84 ? 4.419 -3.779 -16.773 1.00 81.44 84 SER A N 1
ATOM 598 C CA . SER A 1 84 ? 4.720 -4.970 -17.551 1.00 81.44 84 SER A CA 1
ATOM 599 C C . SER A 1 84 ? 5.386 -6.030 -16.665 1.00 81.44 84 SER A C 1
ATOM 601 O O . SER A 1 84 ? 6.390 -5.744 -16.002 1.00 81.44 84 SER A O 1
ATOM 603 N N . PRO A 1 85 ? 4.893 -7.284 -16.676 1.00 68.25 85 PRO A N 1
ATOM 604 C CA . PRO A 1 85 ? 5.489 -8.366 -15.896 1.00 68.25 85 PRO A CA 1
ATOM 605 C C . PRO A 1 85 ? 6.932 -8.677 -16.323 1.00 68.25 85 PRO A C 1
ATOM 607 O O . PRO A 1 85 ? 7.665 -9.293 -15.554 1.00 68.25 85 PRO A O 1
ATOM 610 N N . ALA A 1 86 ? 7.338 -8.248 -17.524 1.00 61.47 86 ALA A N 1
ATOM 611 C CA . ALA A 1 86 ? 8.702 -8.379 -18.026 1.00 61.47 86 ALA A CA 1
ATOM 612 C C . ALA A 1 86 ? 9.673 -7.372 -17.388 1.00 61.47 86 ALA A C 1
ATOM 614 O O . ALA A 1 86 ? 10.823 -7.719 -17.145 1.00 61.47 86 ALA A O 1
ATOM 615 N N . ALA A 1 87 ? 9.212 -6.151 -17.097 1.00 58.84 87 ALA A N 1
ATOM 616 C CA . ALA A 1 87 ? 10.033 -5.111 -16.478 1.00 58.84 87 ALA A CA 1
ATOM 617 C C . ALA A 1 87 ? 10.024 -5.205 -14.941 1.00 58.84 87 ALA A C 1
ATOM 619 O O . ALA A 1 87 ? 10.986 -4.795 -14.299 1.00 58.84 87 ALA A O 1
ATOM 620 N N . ARG A 1 88 ? 8.938 -5.737 -14.343 1.00 62.75 88 ARG A N 1
ATOM 621 C CA . ARG A 1 88 ? 8.701 -5.836 -12.879 1.00 62.75 88 ARG A CA 1
ATOM 622 C C . ARG A 1 88 ? 8.957 -4.539 -12.105 1.00 62.75 88 ARG A C 1
ATOM 624 O O . ARG A 1 88 ? 9.138 -4.553 -10.891 1.00 62.75 88 ARG A O 1
ATOM 631 N N . SER A 1 89 ? 8.950 -3.407 -12.789 1.00 68.69 89 SER A N 1
ATOM 632 C CA . SER A 1 89 ? 9.606 -2.209 -12.293 1.00 68.69 89 SER A CA 1
ATOM 633 C C . SER A 1 89 ? 8.682 -1.295 -11.476 1.00 68.69 89 SER A C 1
ATOM 635 O O . SER A 1 89 ? 9.139 -0.431 -10.725 1.00 68.69 89 SER A O 1
ATOM 637 N N . GLY A 1 90 ? 7.371 -1.558 -11.513 1.00 80.81 90 GLY A N 1
ATOM 638 C CA . GLY A 1 90 ? 6.380 -0.907 -10.657 1.00 80.81 90 GLY A CA 1
ATOM 639 C C . GLY A 1 90 ? 6.511 -1.237 -9.168 1.00 80.81 90 GLY A C 1
ATOM 640 O O . GLY A 1 90 ? 6.300 -0.352 -8.343 1.00 80.81 90 GLY A O 1
ATOM 641 N N . LEU A 1 91 ? 6.897 -2.469 -8.809 1.00 85.75 91 LEU A N 1
ATOM 642 C CA . LEU A 1 91 ? 7.114 -2.874 -7.411 1.00 85.75 91 LEU A CA 1
ATOM 643 C C . LEU A 1 91 ? 8.251 -2.053 -6.771 1.00 85.75 91 LEU A C 1
ATOM 645 O O . LEU A 1 91 ? 8.004 -1.374 -5.772 1.00 85.75 91 LEU A O 1
ATOM 649 N N . PRO A 1 92 ? 9.467 -2.014 -7.351 1.00 84.44 92 PRO A N 1
ATOM 650 C CA . PRO A 1 92 ? 10.569 -1.231 -6.795 1.00 84.44 92 PRO A CA 1
ATOM 651 C C . PRO A 1 92 ? 10.259 0.252 -6.733 1.00 84.44 92 PRO A C 1
ATOM 653 O O . PRO A 1 92 ? 10.609 0.894 -5.747 1.00 84.44 92 PRO A O 1
ATOM 656 N N . LEU A 1 93 ? 9.576 0.795 -7.744 1.00 87.56 93 LEU A N 1
ATOM 657 C CA . LEU A 1 93 ? 9.169 2.194 -7.743 1.00 87.56 93 LEU A CA 1
ATOM 658 C C . LEU A 1 93 ? 8.232 2.503 -6.568 1.00 87.56 93 LEU A C 1
ATOM 660 O O . LEU A 1 93 ? 8.516 3.412 -5.789 1.00 87.56 93 LEU A O 1
ATOM 664 N N . ALA A 1 94 ? 7.153 1.728 -6.416 1.00 90.69 94 ALA A N 1
ATOM 665 C CA . ALA A 1 94 ? 6.166 1.921 -5.357 1.00 90.69 94 ALA A CA 1
ATOM 666 C C . ALA A 1 94 ? 6.801 1.819 -3.965 1.00 90.69 94 ALA A C 1
ATOM 668 O O . ALA A 1 94 ? 6.639 2.720 -3.147 1.00 90.69 94 ALA A O 1
ATOM 669 N N . PHE A 1 95 ? 7.581 0.769 -3.706 1.00 89.44 95 PHE A N 1
ATOM 670 C CA . PHE A 1 95 ? 8.204 0.589 -2.396 1.00 89.44 95 PHE A CA 1
ATOM 671 C C . PHE A 1 95 ? 9.353 1.561 -2.124 1.00 89.44 95 PHE A C 1
ATOM 673 O O . PHE A 1 95 ? 9.554 1.938 -0.977 1.00 89.44 95 PHE A O 1
ATOM 680 N N . THR A 1 96 ? 10.084 2.028 -3.140 1.00 87.75 96 THR A N 1
ATOM 681 C CA . THR A 1 96 ? 11.075 3.100 -2.938 1.00 87.75 96 THR A CA 1
ATOM 682 C C . THR A 1 96 ? 10.383 4.398 -2.520 1.00 87.75 96 THR A C 1
ATOM 684 O O . THR A 1 96 ? 10.840 5.066 -1.595 1.00 87.75 96 THR A O 1
ATOM 687 N N . LEU A 1 97 ? 9.258 4.740 -3.156 1.00 90.19 97 LEU A N 1
ATOM 688 C CA . LEU A 1 97 ? 8.457 5.902 -2.773 1.00 90.19 97 LEU A CA 1
ATOM 689 C C . LEU A 1 97 ? 7.882 5.748 -1.362 1.00 90.19 97 LEU A C 1
ATOM 691 O O . LEU A 1 97 ? 8.018 6.663 -0.560 1.00 90.19 97 LEU A O 1
ATOM 695 N N . LEU A 1 98 ? 7.315 4.588 -1.029 1.00 91.19 98 LEU A N 1
ATOM 696 C CA . LEU A 1 98 ? 6.807 4.306 0.315 1.00 91.19 98 LEU A CA 1
ATOM 697 C C . LEU A 1 98 ? 7.910 4.365 1.380 1.00 91.19 98 LEU A C 1
ATOM 699 O O . LEU A 1 98 ? 7.684 4.903 2.458 1.00 91.19 98 LEU A O 1
ATOM 703 N N . ALA A 1 99 ? 9.118 3.883 1.081 1.00 89.06 99 ALA A N 1
ATOM 704 C CA . ALA A 1 99 ? 10.262 3.993 1.985 1.00 89.06 99 ALA A CA 1
ATOM 705 C C . ALA A 1 99 ? 10.661 5.459 2.228 1.00 89.06 99 ALA A C 1
ATOM 707 O O . ALA A 1 99 ? 10.974 5.840 3.353 1.00 89.06 99 ALA A O 1
ATOM 708 N N . LEU A 1 100 ? 10.612 6.306 1.193 1.00 87.25 100 LEU A N 1
ATOM 709 C CA . LEU A 1 100 ? 10.836 7.748 1.343 1.00 87.25 100 LEU A CA 1
ATOM 710 C C . LEU A 1 100 ? 9.725 8.427 2.142 1.00 87.25 100 LEU A C 1
ATOM 712 O O . LEU A 1 100 ? 10.016 9.301 2.953 1.00 87.25 100 LEU A O 1
ATOM 716 N N . VAL A 1 101 ? 8.471 8.024 1.930 1.00 89.75 101 VAL A N 1
ATOM 717 C CA . VAL A 1 101 ? 7.327 8.502 2.715 1.00 89.75 101 VAL A CA 1
ATOM 718 C C . VAL A 1 101 ? 7.534 8.158 4.190 1.00 89.75 101 VAL A C 1
ATOM 720 O O . VAL A 1 101 ? 7.446 9.051 5.022 1.00 89.75 101 VAL A O 1
ATOM 723 N N . MET A 1 102 ? 7.920 6.919 4.508 1.00 88.94 102 MET A N 1
ATOM 724 C CA . MET A 1 102 ? 8.225 6.497 5.881 1.00 88.94 102 MET A CA 1
ATOM 725 C C . MET A 1 102 ? 9.422 7.236 6.488 1.00 88.94 102 MET A C 1
ATOM 727 O O . MET A 1 102 ? 9.399 7.557 7.673 1.00 88.94 102 MET A O 1
ATOM 731 N N . LYS A 1 103 ? 10.456 7.538 5.693 1.00 86.88 103 LYS A N 1
ATOM 732 C CA . LYS A 1 103 ? 11.629 8.317 6.128 1.00 86.88 103 LYS A CA 1
ATOM 733 C C . LYS A 1 103 ? 11.284 9.773 6.458 1.00 86.88 103 LYS A C 1
ATOM 735 O O . LYS A 1 103 ? 11.910 10.361 7.332 1.00 86.88 103 LYS A O 1
ATOM 740 N N . HIS A 1 104 ? 10.328 10.360 5.741 1.00 87.50 104 HIS A N 1
ATOM 741 C CA . HIS A 1 104 ? 9.921 11.762 5.880 1.00 87.50 104 HIS A CA 1
ATOM 742 C C . HIS A 1 104 ? 8.543 11.921 6.540 1.00 87.50 104 HIS A C 1
ATOM 744 O O . HIS A 1 104 ? 7.918 12.971 6.397 1.00 87.50 104 HIS A O 1
ATOM 750 N N . ARG A 1 105 ? 8.065 10.891 7.252 1.00 85.50 105 ARG A N 1
ATOM 751 C CA . ARG A 1 105 ? 6.716 10.850 7.833 1.00 85.50 105 ARG A CA 1
ATOM 752 C C . ARG A 1 105 ? 6.467 11.929 8.887 1.00 85.50 105 ARG A C 1
ATOM 754 O O . ARG A 1 105 ? 5.329 12.348 9.021 1.00 85.50 105 ARG A O 1
ATOM 761 N N . ASP A 1 106 ? 7.518 12.422 9.538 1.00 85.00 106 ASP A N 1
ATOM 762 C CA . ASP A 1 106 ? 7.432 13.432 10.604 1.00 85.00 106 ASP A CA 1
ATOM 763 C C . ASP A 1 106 ? 7.787 14.856 10.128 1.00 85.00 106 ASP A C 1
ATOM 765 O O . ASP A 1 106 ? 7.810 15.793 10.924 1.00 85.00 106 ASP A O 1
ATOM 769 N N . ASP A 1 107 ? 8.109 15.047 8.840 1.00 85.62 107 ASP A N 1
ATOM 770 C CA . ASP A 1 107 ? 8.539 16.346 8.306 1.00 85.62 107 ASP A CA 1
ATOM 771 C C . ASP A 1 107 ? 7.376 17.075 7.608 1.00 85.62 107 ASP A C 1
ATOM 773 O O . ASP A 1 107 ? 7.113 16.803 6.430 1.00 85.62 107 ASP A O 1
ATOM 777 N N . PRO A 1 108 ? 6.722 18.064 8.259 1.00 81.06 108 PRO A N 1
ATOM 778 C CA . PRO A 1 108 ? 5.558 18.754 7.705 1.00 81.06 108 PRO A CA 1
ATOM 779 C C . PRO A 1 108 ? 5.864 19.527 6.413 1.00 81.06 108 PRO A C 1
ATOM 781 O O . PRO A 1 108 ? 4.966 19.827 5.625 1.00 81.06 108 PRO A O 1
ATOM 784 N N . THR A 1 109 ? 7.137 19.833 6.137 1.00 85.75 109 THR A N 1
ATOM 785 C CA . THR A 1 109 ? 7.536 20.539 4.909 1.00 85.75 109 THR A CA 1
ATOM 786 C C . THR A 1 109 ? 7.409 19.666 3.658 1.00 85.75 109 THR A C 1
ATOM 788 O O . THR A 1 109 ? 7.450 20.167 2.531 1.00 85.75 109 THR A O 1
ATOM 791 N N . LYS A 1 110 ? 7.242 18.349 3.831 1.00 85.25 110 LYS A N 1
ATOM 792 C CA . LYS A 1 110 ? 7.257 17.348 2.757 1.00 85.25 110 LYS A CA 1
ATOM 793 C C . LYS A 1 110 ? 5.867 16.875 2.336 1.00 85.25 110 LYS A C 1
ATOM 795 O O . LYS A 1 110 ? 5.770 15.960 1.523 1.00 85.25 110 LYS A O 1
ATOM 800 N N . GLY A 1 111 ? 4.794 17.523 2.796 1.00 86.81 111 GLY A N 1
ATOM 801 C CA . GLY A 1 111 ? 3.427 16.996 2.662 1.00 86.81 111 GLY A CA 1
ATOM 802 C C . GLY A 1 111 ? 2.997 16.808 1.214 1.00 86.81 111 GLY A C 1
ATOM 803 O O . GLY A 1 111 ? 2.456 15.766 0.849 1.00 86.81 111 GLY A O 1
ATOM 804 N N . GLY A 1 112 ? 3.356 17.762 0.350 1.00 88.81 112 GLY A N 1
ATOM 805 C CA . GLY A 1 112 ? 3.108 17.654 -1.089 1.00 88.81 112 GLY A CA 1
ATOM 806 C C . GLY A 1 112 ? 3.839 16.477 -1.746 1.00 88.81 112 GLY A C 1
ATOM 807 O O . GLY A 1 112 ? 3.291 15.838 -2.641 1.00 88.81 112 GLY A O 1
ATOM 808 N N . PHE A 1 113 ? 5.048 16.137 -1.283 1.00 90.31 113 PHE A N 1
ATOM 809 C CA . PHE A 1 113 ? 5.770 14.955 -1.763 1.00 90.31 113 PHE A CA 1
ATOM 810 C C . PHE A 1 113 ? 5.092 13.664 -1.299 1.00 90.31 113 PHE A C 1
ATOM 812 O O . PHE A 1 113 ? 4.889 12.769 -2.118 1.00 90.31 113 PHE A O 1
ATOM 819 N N . LEU A 1 114 ? 4.695 13.578 -0.026 1.00 91.75 114 LEU A 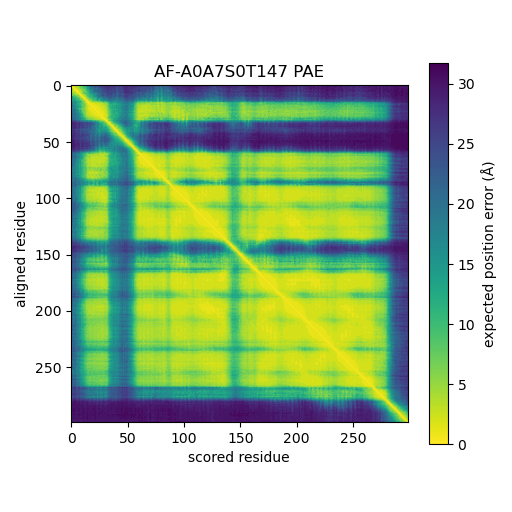N 1
ATOM 820 C CA . LEU A 1 114 ? 4.009 12.401 0.510 1.00 91.75 114 LEU A CA 1
ATOM 821 C C . LEU A 1 114 ? 2.680 12.149 -0.216 1.00 91.75 114 LEU A C 1
ATOM 823 O O . LEU A 1 114 ? 2.397 11.021 -0.620 1.00 91.75 114 LEU A O 1
ATOM 827 N N . GLN A 1 115 ? 1.907 13.208 -0.462 1.00 93.00 115 GLN A N 1
ATOM 828 C CA . GLN A 1 115 ? 0.668 13.130 -1.233 1.00 93.00 115 GLN A CA 1
ATOM 829 C C . GLN A 1 115 ? 0.923 12.741 -2.701 1.00 93.00 115 GLN A C 1
ATOM 831 O O .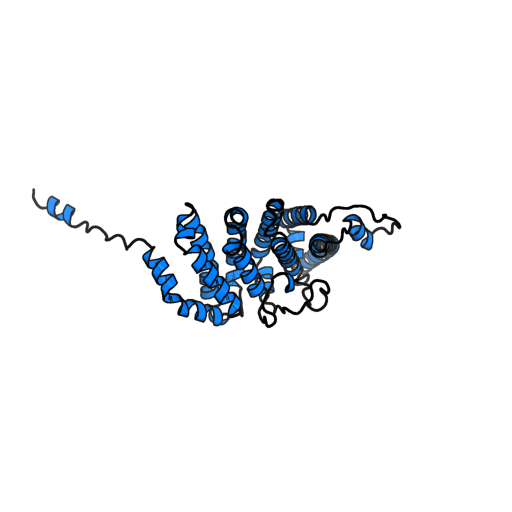 GLN A 1 115 ? 0.194 11.941 -3.284 1.00 93.00 115 GLN A O 1
ATOM 836 N N . CYS A 1 116 ? 1.985 13.263 -3.320 1.00 93.44 116 CYS A N 1
ATOM 837 C CA . CYS A 1 116 ? 2.387 12.860 -4.668 1.00 93.44 116 CYS A CA 1
ATOM 838 C C . CYS A 1 116 ? 2.742 11.363 -4.724 1.00 93.44 116 CYS A C 1
ATOM 840 O O . CYS A 1 116 ? 2.260 10.638 -5.598 1.00 93.44 116 CYS A O 1
ATOM 842 N N . ALA A 1 117 ? 3.530 10.879 -3.761 1.00 93.38 117 ALA A N 1
ATOM 843 C CA . ALA A 1 117 ? 3.915 9.478 -3.649 1.00 93.38 117 ALA A CA 1
ATOM 844 C C . ALA A 1 117 ? 2.699 8.556 -3.451 1.00 93.38 117 ALA A C 1
ATOM 846 O O . ALA A 1 117 ? 2.603 7.530 -4.130 1.00 93.38 117 ALA A O 1
ATOM 847 N N . SER A 1 118 ? 1.735 8.933 -2.603 1.00 94.69 118 SER A N 1
ATOM 848 C CA . SER A 1 118 ? 0.508 8.151 -2.404 1.00 94.69 118 SER A CA 1
ATOM 849 C C . SER A 1 118 ? -0.355 8.095 -3.671 1.00 94.69 118 SER A C 1
ATOM 851 O O . SER A 1 118 ? -0.893 7.036 -3.993 1.00 94.69 118 SER A O 1
ATOM 853 N N . PHE A 1 119 ? -0.411 9.167 -4.472 1.00 96.06 119 PHE A N 1
ATOM 854 C CA . PHE A 1 119 ? -1.090 9.140 -5.773 1.00 96.06 119 PHE A CA 1
ATOM 855 C C . PHE A 1 119 ? -0.389 8.268 -6.818 1.00 96.06 119 PHE A C 1
ATOM 857 O O . PHE A 1 119 ? -1.066 7.639 -7.634 1.00 96.06 119 PHE A O 1
ATOM 864 N N . ILE A 1 120 ? 0.945 8.193 -6.805 1.00 94.69 120 ILE A N 1
ATOM 865 C CA . ILE A 1 120 ? 1.683 7.256 -7.665 1.00 94.69 120 ILE A CA 1
ATOM 866 C C . ILE A 1 120 ? 1.318 5.819 -7.291 1.00 94.69 120 ILE A C 1
ATOM 868 O O . ILE A 1 120 ? 0.954 5.031 -8.163 1.00 94.69 120 ILE A O 1
ATOM 872 N N . VAL A 1 121 ? 1.362 5.493 -5.998 1.00 95.12 121 VAL A N 1
ATOM 873 C CA . VAL A 1 121 ? 0.982 4.172 -5.478 1.00 95.12 121 VAL A CA 1
ATOM 874 C C . VAL A 1 121 ? -0.468 3.844 -5.837 1.00 95.12 121 VAL A C 1
ATOM 876 O O . VAL A 1 121 ? -0.733 2.765 -6.366 1.00 95.12 121 VAL A O 1
ATOM 879 N N . LEU A 1 122 ? -1.394 4.789 -5.657 1.00 96.31 122 LEU A N 1
ATOM 880 C CA . LEU A 1 122 ? -2.785 4.648 -6.083 1.00 96.31 122 LEU A CA 1
ATOM 881 C C . LEU A 1 122 ? -2.884 4.349 -7.583 1.00 96.31 122 LEU A C 1
ATOM 883 O O . LEU A 1 122 ? -3.577 3.415 -7.988 1.00 96.31 122 LEU A O 1
ATOM 887 N N . ARG A 1 123 ? -2.171 5.100 -8.426 1.00 95.19 123 ARG A N 1
ATOM 888 C CA . ARG A 1 123 ? -2.198 4.900 -9.878 1.00 95.19 123 ARG A CA 1
ATOM 889 C C . ARG A 1 123 ? -1.687 3.511 -10.269 1.00 95.19 123 ARG A C 1
ATOM 891 O O . ARG A 1 123 ? -2.296 2.878 -11.130 1.00 95.19 123 ARG A O 1
ATOM 898 N N . LEU A 1 124 ? -0.616 3.033 -9.635 1.00 93.69 124 LEU A N 1
ATOM 899 C CA . LEU A 1 124 ? -0.068 1.690 -9.856 1.00 93.69 124 LEU A CA 1
ATOM 900 C C . LEU A 1 124 ? -1.020 0.591 -9.354 1.00 93.69 124 LEU A C 1
ATOM 902 O O . LEU A 1 124 ? -1.214 -0.405 -10.048 1.00 93.69 124 LEU A O 1
ATOM 906 N N . SER A 1 125 ? -1.673 0.802 -8.205 1.00 95.50 125 SER A N 1
ATOM 907 C CA . SER A 1 125 ? -2.621 -0.144 -7.593 1.00 95.50 125 SER A CA 1
ATOM 908 C C . SER A 1 125 ? -3.811 -0.493 -8.491 1.00 95.50 125 SER A C 1
ATOM 910 O O . SER A 1 125 ? -4.341 -1.598 -8.415 1.00 95.50 125 SER A O 1
ATOM 912 N N . ALA A 1 126 ? -4.209 0.429 -9.375 1.00 94.00 126 ALA A N 1
ATOM 913 C CA . ALA A 1 126 ? -5.311 0.226 -10.310 1.00 94.00 126 ALA A CA 1
ATOM 914 C C . ALA A 1 126 ? -5.011 -0.863 -11.358 1.00 94.00 126 ALA A C 1
ATOM 916 O O . ALA A 1 126 ? -5.923 -1.372 -12.009 1.00 94.00 126 ALA A O 1
ATOM 917 N N . ALA A 1 127 ? -3.740 -1.227 -11.546 1.00 92.19 127 ALA A N 1
ATOM 918 C CA . ALA A 1 127 ? -3.352 -2.258 -12.489 1.00 92.19 127 ALA A CA 1
ATOM 919 C C . ALA A 1 127 ? -3.320 -3.649 -11.850 1.00 92.19 127 ALA A C 1
ATOM 921 O O . ALA A 1 127 ? -2.560 -3.926 -10.922 1.00 92.19 127 ALA A O 1
ATOM 922 N N . ARG A 1 128 ? -4.058 -4.586 -12.453 1.00 92.56 128 ARG A N 1
ATOM 923 C CA . ARG A 1 128 ? -4.102 -5.991 -12.021 1.00 92.56 128 ARG A CA 1
ATOM 924 C C . ARG A 1 128 ? -2.718 -6.645 -11.926 1.00 92.56 128 ARG A C 1
ATOM 926 O O . ARG A 1 128 ? -2.467 -7.392 -10.987 1.00 92.56 128 ARG A O 1
ATOM 933 N N . ASN A 1 129 ? -1.817 -6.377 -12.874 1.00 90.62 129 ASN A N 1
ATOM 934 C CA . ASN A 1 129 ? -0.478 -6.982 -12.861 1.00 90.62 129 ASN A CA 1
ATOM 935 C C . ASN A 1 129 ? 0.340 -6.532 -11.645 1.00 90.62 129 ASN A C 1
ATOM 937 O O . ASN A 1 129 ? 1.063 -7.344 -11.078 1.00 90.62 129 ASN A O 1
ATOM 941 N N . PHE A 1 130 ? 0.188 -5.274 -11.215 1.00 91.38 130 PHE A N 1
ATOM 942 C CA . PHE A 1 130 ? 0.826 -4.774 -10.000 1.00 91.38 130 PHE A CA 1
ATOM 943 C C . PHE A 1 130 ? 0.272 -5.490 -8.762 1.00 91.38 130 PHE A C 1
ATOM 945 O O . PHE A 1 130 ? 1.046 -5.995 -7.953 1.00 91.38 130 PHE A O 1
ATOM 952 N N . ALA A 1 131 ? -1.055 -5.626 -8.664 1.00 92.62 131 ALA A N 1
ATOM 953 C CA . ALA A 1 131 ? -1.697 -6.334 -7.557 1.00 92.62 131 ALA A CA 1
ATOM 954 C C . ALA A 1 131 ? -1.245 -7.803 -7.449 1.00 92.62 131 ALA A C 1
ATOM 956 O O . ALA A 1 131 ? -0.967 -8.291 -6.360 1.00 92.62 131 ALA A O 1
ATOM 957 N N . ILE A 1 132 ? -1.105 -8.499 -8.583 1.00 91.50 132 ILE A N 1
ATOM 958 C CA . ILE A 1 132 ? -0.593 -9.877 -8.615 1.00 91.50 132 ILE A CA 1
ATOM 959 C C . ILE A 1 132 ? 0.887 -9.927 -8.217 1.00 91.50 132 ILE A C 1
ATOM 961 O O . ILE A 1 132 ? 1.295 -10.852 -7.514 1.00 91.50 132 ILE A O 1
ATOM 965 N N . ALA A 1 133 ? 1.687 -8.948 -8.645 1.00 88.88 133 ALA A N 1
ATOM 966 C CA . ALA A 1 133 ? 3.110 -8.887 -8.331 1.00 88.88 133 ALA A CA 1
ATOM 967 C C . ALA A 1 133 ? 3.371 -8.730 -6.819 1.00 88.88 133 ALA A C 1
ATOM 969 O O . ALA A 1 133 ? 4.369 -9.252 -6.324 1.00 88.88 133 ALA A O 1
ATOM 970 N N . LEU A 1 134 ? 2.453 -8.106 -6.069 1.00 90.69 134 LEU A N 1
ATOM 971 C CA . LEU A 1 134 ? 2.544 -7.995 -4.606 1.00 90.69 134 LEU A CA 1
ATOM 972 C C . LEU A 1 134 ? 2.554 -9.350 -3.881 1.00 90.69 134 LEU A C 1
ATOM 974 O O . LEU A 1 134 ? 3.073 -9.435 -2.773 1.00 90.69 134 LEU A O 1
ATOM 978 N N . ASN A 1 135 ? 2.042 -10.418 -4.495 1.00 91.19 135 ASN A N 1
ATOM 979 C CA . ASN A 1 135 ? 2.044 -11.754 -3.890 1.00 91.19 135 ASN A CA 1
ATOM 980 C C . ASN A 1 135 ? 3.423 -12.433 -3.917 1.00 91.19 135 ASN A C 1
ATOM 982 O O . ASN A 1 135 ? 3.573 -13.534 -3.387 1.00 91.19 135 ASN A O 1
ATOM 986 N N . ALA A 1 136 ? 4.428 -11.829 -4.563 1.00 87.75 136 ALA A N 1
ATOM 987 C CA . ALA A 1 136 ? 5.790 -12.339 -4.497 1.00 87.75 136 ALA A CA 1
ATOM 988 C C . ALA A 1 136 ? 6.324 -12.264 -3.056 1.00 87.75 136 ALA A C 1
ATOM 990 O O . ALA A 1 136 ? 5.998 -11.344 -2.301 1.00 87.75 136 ALA A O 1
ATOM 991 N N . ALA A 1 137 ? 7.126 -13.261 -2.678 1.00 83.88 137 ALA A N 1
ATOM 992 C CA . ALA A 1 137 ? 7.696 -13.359 -1.342 1.00 83.88 137 ALA A CA 1
ATOM 993 C C . ALA A 1 137 ? 8.625 -12.170 -1.058 1.00 83.88 137 ALA A C 1
ATOM 995 O O . ALA A 1 137 ? 9.510 -11.869 -1.857 1.00 83.88 137 ALA A O 1
ATOM 996 N N . ALA A 1 138 ? 8.437 -11.541 0.098 1.00 75.75 138 ALA A N 1
ATOM 997 C CA . ALA A 1 138 ? 9.286 -10.486 0.626 1.00 75.75 138 ALA A CA 1
ATOM 998 C C . ALA A 1 138 ? 10.147 -11.044 1.770 1.00 75.75 138 ALA A C 1
ATOM 1000 O O . ALA A 1 138 ? 9.658 -11.778 2.631 1.00 75.75 138 ALA A O 1
ATOM 1001 N N . SER A 1 139 ? 11.432 -10.686 1.782 1.00 65.81 139 SER A N 1
ATOM 1002 C CA . SER A 1 139 ? 12.383 -11.054 2.837 1.00 65.81 139 SER A CA 1
ATOM 1003 C C . SER A 1 139 ? 12.944 -9.794 3.495 1.00 65.81 139 SER A C 1
ATOM 1005 O O . SER A 1 139 ? 13.349 -8.863 2.799 1.00 65.81 139 SER A O 1
ATOM 1007 N N . SER A 1 140 ? 12.976 -9.768 4.830 1.00 57.50 140 SER A N 1
ATOM 1008 C CA . SER A 1 140 ? 13.471 -8.653 5.657 1.00 57.50 140 SER A CA 1
ATOM 1009 C C . SER A 1 140 ? 14.986 -8.424 5.555 1.00 57.50 140 SER A C 1
ATOM 1011 O O . SER A 1 140 ? 15.468 -7.343 5.874 1.00 57.50 140 SER A O 1
ATOM 1013 N N . HIS A 1 141 ? 15.755 -9.408 5.078 1.00 50.44 141 HIS A N 1
ATOM 1014 C CA . HIS A 1 141 ? 17.221 -9.408 5.177 1.00 50.44 141 HIS A CA 1
ATOM 1015 C C . HIS A 1 141 ? 17.979 -8.624 4.089 1.00 50.44 141 HIS A C 1
ATOM 1017 O O . HIS A 1 141 ? 19.196 -8.767 3.992 1.00 50.44 141 HIS A O 1
ATOM 1023 N N . ALA A 1 142 ? 17.321 -7.811 3.258 1.00 50.78 142 ALA A N 1
ATOM 1024 C CA . ALA A 1 142 ? 18.025 -6.975 2.281 1.00 50.78 142 ALA A CA 1
ATOM 1025 C C . ALA A 1 142 ? 18.482 -5.653 2.937 1.00 50.78 142 ALA A C 1
ATOM 1027 O O . ALA A 1 142 ? 17.630 -4.812 3.237 1.00 50.78 142 ALA A O 1
ATOM 1028 N N . PRO A 1 143 ? 19.793 -5.424 3.162 1.00 42.88 143 PRO A N 1
ATOM 1029 C CA . PRO A 1 143 ? 20.274 -4.188 3.770 1.00 42.88 143 PRO A CA 1
ATOM 1030 C C . PRO A 1 143 ? 19.941 -2.986 2.881 1.00 42.88 143 PRO A C 1
ATOM 1032 O O . PRO A 1 143 ? 20.122 -3.044 1.658 1.00 42.88 143 PRO A O 1
ATOM 1035 N N . LEU A 1 144 ? 19.528 -1.876 3.501 1.00 44.34 144 LEU A N 1
ATOM 1036 C CA . LEU A 1 144 ? 19.341 -0.571 2.860 1.00 44.34 144 LEU A CA 1
ATOM 1037 C C . LEU A 1 144 ? 20.696 -0.077 2.311 1.00 44.34 144 LEU A C 1
ATOM 1039 O O . LEU A 1 144 ? 21.444 0.620 2.984 1.00 44.34 144 LEU A O 1
ATOM 1043 N N . GLY A 1 145 ? 21.064 -0.523 1.112 1.00 38.50 145 GLY A N 1
ATOM 1044 C CA . GLY A 1 145 ? 22.376 -0.265 0.508 1.00 38.50 145 GLY A CA 1
ATOM 1045 C C . GLY A 1 145 ? 22.863 -1.362 -0.438 1.00 38.50 145 GLY A C 1
ATOM 1046 O O . GLY A 1 145 ? 23.675 -1.088 -1.315 1.00 38.50 145 GLY A O 1
ATOM 1047 N N . THR A 1 146 ? 22.325 -2.580 -0.345 1.00 38.44 146 THR A N 1
ATOM 1048 C CA . THR A 1 146 ? 22.608 -3.659 -1.305 1.00 38.44 146 THR A CA 1
ATOM 1049 C C . THR A 1 146 ? 21.297 -4.221 -1.838 1.00 38.44 146 THR A C 1
ATOM 1051 O O . THR A 1 146 ? 20.814 -5.275 -1.444 1.00 38.44 146 THR A O 1
ATOM 1054 N N . PHE A 1 147 ? 20.719 -3.499 -2.798 1.00 47.97 147 PHE A N 1
ATOM 1055 C CA . PHE A 1 147 ? 19.536 -3.898 -3.572 1.00 47.97 147 PHE A CA 1
ATOM 1056 C C . PHE A 1 147 ? 19.762 -5.149 -4.460 1.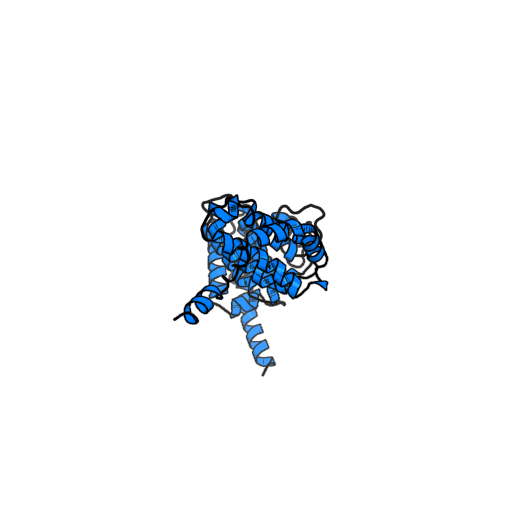00 47.97 147 PHE A C 1
ATOM 1058 O O . PHE A 1 147 ? 19.017 -5.354 -5.411 1.00 47.97 147 PHE A O 1
ATOM 1065 N N . SER A 1 148 ? 20.800 -5.960 -4.204 1.00 40.06 148 SER A N 1
ATOM 1066 C CA . SER A 1 148 ? 21.220 -7.077 -5.062 1.00 40.06 148 SER A CA 1
ATOM 1067 C C . SER A 1 148 ? 20.811 -8.463 -4.556 1.00 40.06 148 SER A C 1
ATOM 1069 O O . SER A 1 148 ? 21.065 -9.437 -5.258 1.00 40.06 148 SER A O 1
ATOM 1071 N N . SER A 1 149 ? 20.233 -8.590 -3.355 1.00 41.66 149 SER A N 1
ATOM 1072 C CA . SER A 1 149 ? 19.788 -9.893 -2.828 1.00 41.66 149 SER A CA 1
ATOM 1073 C C . SER A 1 149 ? 18.312 -10.192 -3.103 1.00 41.66 149 SER A C 1
ATOM 1075 O O . SER A 1 149 ? 17.941 -11.361 -3.188 1.00 41.66 149 SER A O 1
ATOM 1077 N N . ASP A 1 150 ? 17.480 -9.165 -3.292 1.00 53.28 150 ASP A N 1
ATOM 1078 C CA . ASP A 1 150 ? 16.105 -9.325 -3.761 1.00 53.28 150 ASP A CA 1
ATOM 1079 C C . ASP A 1 150 ? 16.091 -9.271 -5.300 1.00 53.28 150 ASP A C 1
ATOM 1081 O O . ASP A 1 150 ? 16.480 -8.239 -5.857 1.00 53.28 150 ASP A O 1
ATOM 1085 N N . PRO A 1 151 ? 15.632 -10.320 -6.013 1.00 53.31 151 PRO A N 1
ATOM 1086 C CA . PRO A 1 151 ? 15.493 -10.286 -7.471 1.00 53.31 151 PRO A CA 1
ATOM 1087 C C . PRO A 1 151 ? 14.605 -9.136 -7.968 1.00 53.31 151 PRO A C 1
ATOM 1089 O O . PRO A 1 151 ? 14.680 -8.781 -9.144 1.00 53.31 151 PRO A O 1
ATOM 1092 N N . ASN A 1 152 ? 13.777 -8.551 -7.096 1.00 60.12 152 ASN A N 1
ATOM 1093 C CA . ASN A 1 152 ? 12.944 -7.405 -7.424 1.00 60.12 152 ASN A CA 1
ATOM 1094 C C . ASN A 1 152 ? 13.591 -6.063 -7.026 1.00 60.12 152 ASN A C 1
ATOM 1096 O O . ASN A 1 152 ? 13.227 -5.052 -7.603 1.00 60.12 152 ASN A O 1
ATOM 1100 N N . GLY A 1 153 ? 14.573 -5.993 -6.119 1.00 64.06 153 GLY A N 1
ATOM 1101 C CA . GLY A 1 153 ? 15.226 -4.728 -5.733 1.00 64.06 153 GLY A CA 1
ATOM 1102 C C . GLY A 1 153 ? 14.342 -3.768 -4.914 1.00 64.06 153 GLY A C 1
ATOM 1103 O O . GLY A 1 153 ? 14.392 -2.548 -5.129 1.00 64.06 153 GLY A O 1
ATOM 1104 N N . VAL A 1 154 ? 13.526 -4.307 -3.999 1.00 69.94 154 VAL A N 1
ATOM 1105 C CA . VAL A 1 154 ? 12.606 -3.567 -3.115 1.00 69.94 154 VAL A CA 1
ATOM 1106 C C . VAL A 1 154 ? 13.268 -3.248 -1.753 1.00 69.94 154 VAL A C 1
ATOM 1108 O O . VAL A 1 154 ? 13.816 -4.154 -1.126 1.00 69.94 154 VAL A O 1
ATOM 1111 N N . PRO A 1 155 ? 13.221 -1.997 -1.238 1.00 69.94 155 PRO A N 1
ATOM 1112 C CA . PRO A 1 155 ? 13.837 -1.628 0.048 1.00 69.94 155 PRO A CA 1
ATOM 1113 C C . PRO A 1 155 ? 12.994 -2.054 1.267 1.00 69.94 155 PRO A C 1
ATOM 1115 O O . PRO A 1 155 ? 12.439 -1.212 1.966 1.00 69.94 155 PRO A O 1
ATOM 1118 N N . VAL A 1 156 ? 12.894 -3.358 1.546 1.00 64.62 156 VAL A N 1
ATOM 1119 C CA . VAL A 1 156 ? 12.052 -3.887 2.644 1.00 64.62 156 VAL A CA 1
ATOM 1120 C C . VAL A 1 156 ? 12.542 -3.457 4.039 1.00 64.62 156 VAL A C 1
ATOM 1122 O O . VAL A 1 156 ? 11.730 -3.221 4.929 1.00 64.62 156 VAL A O 1
ATOM 1125 N N . ALA A 1 157 ? 13.852 -3.277 4.229 1.00 60.78 157 ALA A N 1
ATOM 1126 C CA . ALA A 1 157 ? 14.429 -2.868 5.515 1.00 60.78 157 ALA A CA 1
ATOM 1127 C C . ALA A 1 157 ? 14.026 -1.452 5.973 1.00 60.78 157 ALA A C 1
ATOM 1129 O O . ALA A 1 157 ? 14.179 -1.125 7.145 1.00 60.78 157 ALA A O 1
ATOM 1130 N N . ALA A 1 158 ? 13.502 -0.605 5.079 1.00 70.44 158 ALA A N 1
ATOM 1131 C CA . ALA A 1 158 ? 13.071 0.751 5.428 1.00 70.44 158 ALA A CA 1
ATOM 1132 C C . ALA A 1 158 ? 11.765 0.797 6.244 1.00 70.44 158 ALA A C 1
ATOM 1134 O O . ALA A 1 158 ? 11.349 1.875 6.658 1.00 70.44 158 ALA A O 1
ATOM 1135 N N . PHE A 1 159 ? 11.103 -0.347 6.431 1.00 80.31 159 PHE A N 1
ATOM 1136 C CA . PHE A 1 159 ? 9.762 -0.437 7.007 1.00 80.31 159 PHE A CA 1
ATOM 1137 C C . PHE A 1 159 ? 9.735 -0.997 8.431 1.00 80.31 159 PHE A C 1
ATOM 1139 O O . PHE A 1 159 ? 8.668 -1.383 8.881 1.00 80.31 159 PHE A O 1
ATOM 1146 N N . GLU A 1 160 ? 10.889 -1.074 9.110 1.00 77.50 160 GLU A N 1
ATOM 1147 C CA . GLU A 1 160 ? 10.990 -1.455 10.535 1.00 77.50 160 GLU A CA 1
ATOM 1148 C C . GLU A 1 160 ? 10.266 -2.783 10.875 1.00 77.50 160 GLU A C 1
ATOM 1150 O O . GLU A 1 160 ? 9.738 -2.985 11.967 1.00 77.50 160 GLU A O 1
ATOM 1155 N N . LEU A 1 161 ? 10.239 -3.713 9.914 1.00 80.06 161 LEU A N 1
ATOM 1156 C CA . LEU A 1 161 ? 9.591 -5.015 10.062 1.00 80.06 161 LEU A CA 1
ATOM 1157 C C . LEU A 1 161 ? 10.364 -5.915 11.042 1.00 80.06 161 LEU A C 1
ATOM 1159 O O . LEU A 1 161 ? 11.588 -5.807 11.125 1.00 80.06 161 LEU A O 1
ATOM 1163 N N . PRO A 1 162 ? 9.693 -6.866 11.724 1.00 79.06 162 PRO A N 1
ATOM 1164 C CA . PRO A 1 162 ? 10.368 -7.827 12.594 1.00 79.06 162 PRO A CA 1
ATOM 1165 C C . PRO A 1 162 ? 11.477 -8.599 11.863 1.00 79.06 162 PRO A C 1
ATOM 1167 O O . PRO A 1 162 ? 11.281 -9.032 10.726 1.00 79.06 162 PRO A O 1
ATOM 1170 N N . ASP A 1 163 ? 12.603 -8.861 12.536 1.00 69.44 163 ASP A N 1
ATOM 1171 C CA . ASP A 1 163 ? 13.773 -9.527 11.934 1.00 69.44 163 ASP A CA 1
ATOM 1172 C C . ASP A 1 163 ? 13.427 -10.870 11.270 1.00 69.44 163 ASP A C 1
ATOM 1174 O O . ASP A 1 163 ? 13.938 -11.201 10.201 1.00 69.44 163 ASP A O 1
ATOM 1178 N N . ALA A 1 164 ? 12.501 -11.625 11.868 1.00 72.56 164 ALA A N 1
ATOM 1179 C CA . ALA A 1 164 ? 12.038 -12.921 11.377 1.00 72.56 164 ALA A CA 1
ATOM 1180 C C . ALA A 1 164 ? 10.846 -12.839 10.400 1.00 72.56 164 ALA A C 1
ATOM 1182 O O . ALA A 1 164 ? 10.173 -13.850 10.175 1.00 72.56 164 ALA A O 1
ATOM 1183 N N . PHE A 1 165 ? 10.547 -11.663 9.838 1.00 80.50 165 PHE A N 1
ATOM 1184 C CA . PHE A 1 165 ? 9.424 -11.491 8.923 1.00 80.50 165 PHE A CA 1
ATOM 1185 C C . PHE A 1 165 ? 9.554 -12.398 7.690 1.00 80.50 165 PHE A C 1
ATOM 1187 O O . PHE A 1 165 ? 10.534 -12.369 6.942 1.00 80.50 165 PHE A O 1
ATOM 1194 N N . ARG A 1 166 ? 8.514 -13.207 7.477 1.00 81.06 166 ARG A N 1
ATOM 1195 C CA . ARG A 1 166 ? 8.332 -14.070 6.310 1.00 81.06 166 ARG A CA 1
ATOM 1196 C C . ARG A 1 166 ? 6.929 -13.838 5.778 1.00 81.06 166 ARG A C 1
ATOM 1198 O O . ARG A 1 166 ? 5.959 -14.302 6.370 1.00 81.06 166 ARG A O 1
ATOM 1205 N N . GLY A 1 167 ? 6.832 -13.121 4.671 1.00 85.88 167 GLY A N 1
ATOM 1206 C CA . GLY A 1 167 ? 5.551 -12.798 4.062 1.00 85.88 167 GLY A CA 1
ATOM 1207 C C . GLY A 1 167 ? 5.708 -12.408 2.606 1.00 85.88 167 GLY A C 1
ATOM 1208 O O . GLY A 1 167 ? 6.703 -12.725 1.956 1.00 85.88 167 GLY A O 1
ATOM 1209 N N . THR A 1 168 ? 4.702 -11.729 2.086 1.00 90.31 168 THR A N 1
ATOM 1210 C CA . THR A 1 168 ? 4.658 -11.221 0.715 1.00 90.31 168 THR A CA 1
ATOM 1211 C C . THR A 1 168 ? 4.917 -9.717 0.687 1.00 90.31 168 THR A C 1
ATOM 1213 O O . THR A 1 168 ? 4.872 -9.041 1.716 1.00 90.31 168 THR A O 1
ATOM 1216 N N . HIS A 1 169 ? 5.156 -9.143 -0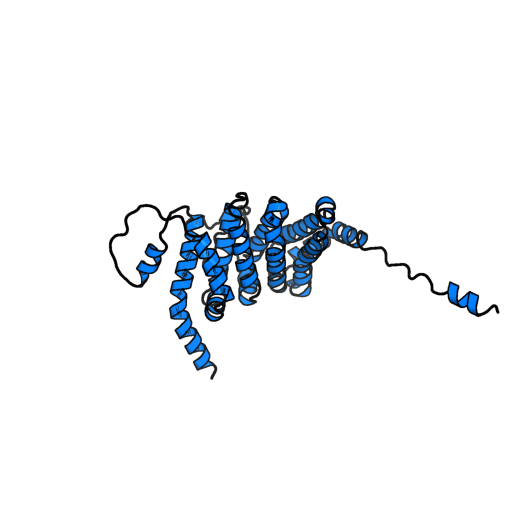.492 1.00 89.88 169 HIS A N 1
ATOM 1217 C CA . HIS A 1 169 ? 5.161 -7.684 -0.619 1.00 89.88 169 HIS A CA 1
ATOM 1218 C C . HIS A 1 169 ? 3.785 -7.078 -0.282 1.00 89.88 169 HIS A C 1
ATOM 1220 O O . HIS A 1 169 ? 3.730 -5.936 0.163 1.00 89.88 169 HIS A O 1
ATOM 1226 N N . ALA A 1 170 ? 2.683 -7.824 -0.419 1.00 93.00 170 ALA A N 1
ATOM 1227 C CA . ALA A 1 170 ? 1.367 -7.383 0.041 1.00 93.00 170 ALA A CA 1
ATOM 1228 C C . ALA A 1 170 ? 1.348 -7.137 1.557 1.00 93.00 170 ALA A C 1
ATOM 1230 O O . ALA A 1 170 ? 0.829 -6.114 1.991 1.00 93.00 170 ALA A O 1
ATOM 1231 N N . ASP A 1 171 ? 1.980 -8.004 2.352 1.00 92.38 171 ASP A N 1
ATOM 1232 C CA . ASP A 1 171 ? 2.103 -7.818 3.803 1.00 92.38 171 ASP A CA 1
ATOM 1233 C C . ASP A 1 171 ? 2.898 -6.558 4.161 1.00 92.38 171 ASP A C 1
ATOM 1235 O O . ASP A 1 171 ? 2.492 -5.800 5.039 1.00 92.38 171 ASP A O 1
ATOM 1239 N N . VAL A 1 172 ? 4.001 -6.299 3.449 1.00 91.81 172 VAL A N 1
ATOM 1240 C CA . VAL A 1 172 ? 4.784 -5.064 3.619 1.00 91.81 172 VAL A CA 1
ATOM 1241 C C . VAL A 1 172 ? 3.936 -3.848 3.249 1.00 91.81 172 VAL A C 1
ATOM 1243 O O . VAL A 1 172 ? 3.924 -2.860 3.973 1.00 91.81 172 VAL A O 1
ATOM 1246 N N . PHE A 1 173 ? 3.188 -3.921 2.146 1.00 94.69 173 PHE A N 1
ATOM 1247 C CA . PHE A 1 173 ? 2.316 -2.835 1.706 1.00 94.69 173 PHE A CA 1
ATOM 1248 C C . PHE A 1 173 ? 1.217 -2.524 2.732 1.00 94.69 173 PHE A C 1
ATOM 1250 O O . PHE A 1 173 ? 1.006 -1.359 3.065 1.00 94.69 173 PHE A O 1
ATOM 1257 N N . ILE A 1 174 ? 0.568 -3.560 3.269 1.00 95.62 174 ILE A N 1
ATOM 1258 C CA . ILE A 1 174 ? -0.420 -3.451 4.348 1.00 95.62 174 ILE A CA 1
ATOM 1259 C C . ILE A 1 174 ? 0.214 -2.821 5.589 1.00 95.62 174 ILE A C 1
ATOM 1261 O O . ILE A 1 174 ? -0.353 -1.890 6.152 1.00 95.62 174 ILE A O 1
ATOM 1265 N N . HIS A 1 175 ? 1.388 -3.303 6.002 1.00 94.00 175 HIS A N 1
ATOM 1266 C CA . HIS A 1 175 ? 2.081 -2.805 7.185 1.00 94.00 175 HIS A CA 1
ATOM 1267 C C . HIS A 1 175 ? 2.424 -1.316 7.069 1.00 94.00 175 HIS A C 1
ATOM 1269 O O . HIS A 1 175 ? 2.152 -0.555 7.992 1.00 94.00 175 HIS A O 1
ATOM 1275 N N . VAL A 1 176 ? 2.946 -0.886 5.918 1.00 93.44 176 VAL A N 1
ATOM 1276 C CA . VAL A 1 176 ? 3.264 0.526 5.670 1.00 93.44 176 VAL A CA 1
ATOM 1277 C C . VAL A 1 176 ? 2.008 1.389 5.652 1.00 93.44 176 VAL A C 1
ATOM 1279 O O . VAL A 1 176 ? 2.014 2.478 6.218 1.00 93.44 176 VAL A O 1
ATOM 1282 N N . CYS A 1 177 ? 0.924 0.917 5.029 1.00 95.38 177 CYS A N 1
ATOM 1283 C CA . CYS A 1 177 ? -0.338 1.652 5.055 1.00 95.38 177 CYS A CA 1
ATOM 1284 C C . CYS A 1 177 ? -0.877 1.767 6.482 1.00 95.38 177 CYS A C 1
ATOM 1286 O O . CYS A 1 177 ? -1.285 2.851 6.866 1.00 95.38 177 CYS A O 1
ATOM 1288 N N . PHE A 1 178 ? -0.829 0.696 7.279 1.00 95.25 178 PHE A N 1
ATOM 1289 C CA . PHE A 1 178 ? -1.200 0.753 8.691 1.00 95.25 178 PHE A CA 1
ATOM 1290 C C . PHE A 1 178 ? -0.364 1.802 9.432 1.00 95.25 178 PHE A C 1
ATOM 1292 O O . PHE A 1 178 ? -0.933 2.738 9.977 1.00 95.25 178 PHE A O 1
ATOM 1299 N N . ALA A 1 179 ? 0.969 1.710 9.374 1.00 93.06 179 ALA A N 1
ATOM 1300 C CA . ALA A 1 179 ? 1.857 2.628 10.088 1.00 93.06 179 ALA A CA 1
ATOM 1301 C C . ALA A 1 179 ? 1.577 4.096 9.722 1.00 93.06 179 ALA A C 1
ATOM 1303 O O . ALA A 1 179 ? 1.387 4.935 10.598 1.00 93.06 179 ALA A O 1
ATOM 1304 N N . LEU A 1 180 ? 1.443 4.399 8.427 1.00 92.69 180 LEU A N 1
ATOM 1305 C CA . LEU A 1 180 ? 1.128 5.755 7.972 1.00 92.69 180 LEU A CA 1
ATOM 1306 C C . LEU A 1 180 ? -0.265 6.228 8.384 1.00 92.69 180 LEU A C 1
ATOM 1308 O O . LEU A 1 180 ? -0.436 7.416 8.621 1.00 92.69 180 LEU A O 1
ATOM 1312 N N . LEU A 1 181 ? -1.261 5.341 8.416 1.00 93.06 181 LEU A N 1
ATOM 1313 C CA . LEU A 1 181 ? -2.652 5.719 8.666 1.00 93.06 181 LEU A CA 1
ATOM 1314 C C . LEU A 1 181 ? -3.009 5.793 10.151 1.00 93.06 181 LEU A C 1
ATOM 1316 O O . LEU A 1 181 ? -3.921 6.537 10.493 1.00 93.06 181 LEU A O 1
ATOM 1320 N N . THR A 1 182 ? -2.321 5.036 11.009 1.00 91.56 182 THR A N 1
ATOM 1321 C CA . THR A 1 182 ? -2.687 4.897 12.426 1.00 91.56 182 THR A CA 1
ATOM 1322 C C . THR A 1 182 ? -1.623 5.400 13.398 1.00 91.56 182 THR A C 1
ATOM 1324 O O . THR A 1 182 ? -1.969 5.779 14.512 1.00 91.56 182 THR A O 1
ATOM 1327 N N . GLU A 1 183 ? -0.335 5.359 13.033 1.00 89.75 183 GLU A N 1
ATOM 1328 C CA . GLU A 1 183 ? 0.772 5.713 13.943 1.00 89.75 183 GLU A CA 1
ATOM 1329 C C . GLU A 1 183 ? 1.253 7.167 13.754 1.00 89.75 183 GLU A C 1
ATOM 1331 O O . GLU A 1 183 ? 1.884 7.724 14.650 1.00 89.75 183 GLU A O 1
ATOM 1336 N N . CYS A 1 184 ? 0.949 7.796 12.613 1.00 88.50 184 CYS A N 1
ATOM 1337 C CA . CYS A 1 184 ? 1.325 9.179 12.305 1.00 88.50 184 CYS A CA 1
ATOM 1338 C C . CYS A 1 184 ? 0.237 10.202 12.690 1.00 88.50 184 CYS A C 1
ATOM 1340 O O . CYS A 1 184 ? -0.938 9.866 12.834 1.00 88.50 184 CYS A O 1
ATOM 1342 N N . ASP A 1 185 ? 0.621 11.481 12.796 1.00 85.69 185 ASP A N 1
ATOM 1343 C CA . ASP A 1 185 ? -0.287 12.567 13.188 1.00 85.69 185 ASP A CA 1
ATOM 1344 C C . ASP A 1 185 ? -1.517 12.693 12.254 1.00 85.69 185 ASP A C 1
ATOM 1346 O O . ASP A 1 185 ? -1.354 12.903 11.045 1.00 85.69 185 ASP A O 1
ATOM 1350 N N . PRO A 1 186 ? -2.762 12.680 12.777 1.00 82.75 186 PRO A N 1
ATOM 1351 C CA . PRO A 1 186 ? -3.979 12.666 11.955 1.00 82.75 186 PRO A CA 1
ATOM 1352 C C . PRO A 1 186 ? -4.100 13.838 10.969 1.00 82.75 186 PRO A C 1
ATOM 1354 O O . PRO A 1 186 ? -4.505 13.658 9.820 1.00 82.75 186 PRO A O 1
ATOM 1357 N N . THR A 1 187 ? -3.706 15.046 11.386 1.00 83.81 187 THR A N 1
ATOM 1358 C CA . THR A 1 187 ? -3.743 16.257 10.544 1.00 83.81 187 THR A CA 1
ATOM 1359 C C . THR A 1 187 ? -2.823 16.137 9.333 1.00 83.81 187 THR A C 1
ATOM 1361 O O . THR A 1 187 ? -3.140 16.613 8.244 1.00 83.81 187 THR A O 1
ATOM 1364 N N . TRP A 1 188 ? -1.671 15.503 9.528 1.00 83.38 188 TRP A N 1
ATOM 1365 C CA . TRP A 1 188 ? -0.672 15.302 8.492 1.00 83.38 188 TRP A CA 1
ATOM 1366 C C . TRP A 1 188 ? -1.076 14.203 7.508 1.00 83.38 188 TRP A C 1
ATOM 1368 O O . TRP A 1 188 ? -0.876 14.327 6.299 1.00 83.38 188 TRP A O 1
ATOM 1378 N N . VAL A 1 189 ? -1.678 13.141 8.034 1.00 85.81 189 VAL A N 1
ATOM 1379 C CA . VAL A 1 189 ? -2.055 11.940 7.288 1.00 85.81 189 VAL A CA 1
ATOM 1380 C C . VAL A 1 189 ? -3.343 12.129 6.493 1.00 85.81 189 VAL A C 1
ATOM 1382 O O . VAL A 1 189 ? -3.516 11.455 5.482 1.00 85.81 189 VAL A O 1
ATOM 1385 N N . ALA A 1 190 ? -4.222 13.063 6.872 1.00 89.31 190 ALA A N 1
ATOM 1386 C CA . ALA A 1 190 ? -5.496 13.337 6.196 1.00 89.31 190 ALA A CA 1
ATOM 1387 C C . ALA A 1 190 ? -5.452 13.272 4.643 1.00 89.31 190 ALA A C 1
ATOM 1389 O O . ALA A 1 190 ? -6.233 12.513 4.062 1.00 89.31 190 ALA A O 1
ATOM 1390 N N . PRO A 1 191 ? -4.527 13.956 3.930 1.00 91.44 191 PRO A N 1
ATOM 1391 C CA . PRO A 1 191 ? -4.433 13.871 2.465 1.00 91.44 191 PRO A CA 1
ATOM 1392 C C . PRO A 1 191 ? -3.967 12.510 1.913 1.00 91.44 191 PRO A C 1
ATOM 1394 O O . PRO A 1 191 ? -4.108 12.260 0.714 1.00 91.44 191 PRO A O 1
ATOM 1397 N N . LEU A 1 192 ? -3.390 11.641 2.745 1.00 93.31 192 LEU A N 1
ATOM 1398 C CA . LEU A 1 192 ? -2.917 10.301 2.388 1.00 93.31 192 LEU A CA 1
ATOM 1399 C C . LEU A 1 192 ? -3.994 9.226 2.604 1.00 93.31 192 LEU A C 1
ATOM 1401 O O . LEU A 1 192 ? -3.926 8.190 1.941 1.00 93.31 192 LEU A O 1
ATOM 1405 N N . ILE A 1 193 ? -4.988 9.465 3.471 1.00 93.44 193 ILE A N 1
ATOM 1406 C CA . ILE A 1 193 ? -6.008 8.468 3.847 1.00 93.44 193 ILE A CA 1
ATOM 1407 C C . ILE A 1 193 ? -6.728 7.914 2.616 1.00 93.44 193 ILE A C 1
ATOM 1409 O O . ILE A 1 193 ? -6.631 6.723 2.314 1.00 93.44 193 ILE A O 1
ATOM 1413 N N . SER A 1 194 ? -7.398 8.784 1.858 1.00 94.81 194 SER A N 1
ATOM 1414 C CA . SER A 1 194 ? -8.165 8.380 0.676 1.00 94.81 194 SER A CA 1
ATOM 1415 C C . SER A 1 194 ? -7.322 7.635 -0.377 1.00 94.81 194 SER A C 1
ATOM 1417 O O . SER A 1 194 ? -7.718 6.531 -0.774 1.00 94.81 194 SER A O 1
ATOM 1419 N N . PRO A 1 195 ? -6.152 8.139 -0.832 1.00 95.94 195 PRO A N 1
ATOM 1420 C CA . PRO A 1 195 ? -5.371 7.430 -1.842 1.00 95.94 195 PRO A CA 1
ATOM 1421 C C . PRO A 1 195 ? -4.795 6.098 -1.347 1.00 95.94 195 PRO A C 1
ATOM 1423 O O . PRO A 1 195 ? -4.774 5.146 -2.128 1.00 95.94 195 PRO A O 1
ATOM 1426 N N . LEU A 1 196 ? -4.374 5.982 -0.081 1.00 96.56 196 LEU A N 1
ATOM 1427 C CA . LEU A 1 196 ? -3.842 4.725 0.459 1.00 96.56 196 LEU A CA 1
ATOM 1428 C C . LEU A 1 196 ? -4.941 3.677 0.674 1.00 96.56 196 LEU A C 1
ATOM 1430 O O . LEU A 1 196 ? -4.785 2.536 0.236 1.00 96.56 196 LEU A O 1
ATOM 1434 N N . LEU A 1 197 ? -6.084 4.057 1.256 1.00 96.25 197 LEU A N 1
ATOM 1435 C CA . LEU A 1 197 ? -7.217 3.142 1.419 1.00 96.25 197 LEU A CA 1
ATOM 1436 C C . LEU A 1 197 ? -7.783 2.696 0.062 1.00 96.25 197 LEU A C 1
ATOM 1438 O O . LEU A 1 197 ? -8.084 1.516 -0.129 1.00 96.25 197 LEU A O 1
ATOM 1442 N N . THR A 1 198 ? -7.851 3.600 -0.923 1.00 97.19 198 THR A N 1
ATOM 1443 C CA . THR A 1 198 ? -8.249 3.234 -2.294 1.00 97.19 198 THR A CA 1
ATOM 1444 C C . THR A 1 198 ? -7.227 2.292 -2.934 1.00 97.19 198 THR A C 1
ATOM 1446 O O . THR A 1 198 ? -7.604 1.348 -3.632 1.00 97.19 198 THR A O 1
ATOM 1449 N N . ALA A 1 199 ? -5.931 2.501 -2.685 1.00 97.12 199 ALA A N 1
ATOM 1450 C CA . ALA A 1 199 ? -4.897 1.613 -3.195 1.00 97.12 199 ALA A CA 1
ATOM 1451 C C . ALA A 1 199 ? -5.038 0.194 -2.627 1.00 97.12 199 ALA A C 1
ATOM 14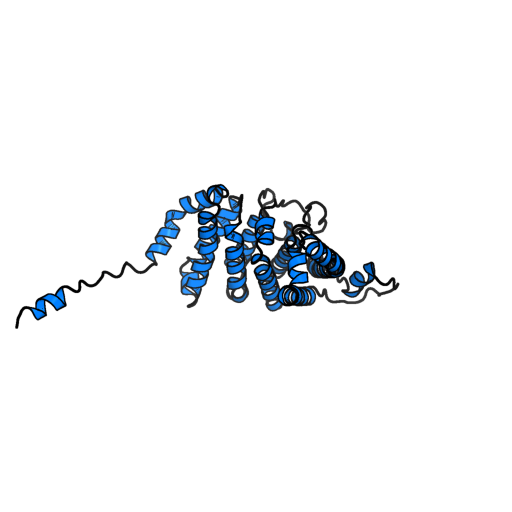53 O O . ALA A 1 199 ? -5.027 -0.761 -3.404 1.00 97.12 199 ALA A O 1
ATOM 1454 N N . LEU A 1 200 ? -5.253 0.054 -1.311 1.00 97.19 200 LEU A N 1
ATOM 1455 C CA . LEU A 1 200 ? -5.549 -1.231 -0.664 1.00 97.19 200 LEU A CA 1
ATOM 1456 C C . LEU A 1 200 ? -6.803 -1.880 -1.260 1.00 97.19 200 LEU A C 1
ATOM 1458 O O . LEU A 1 200 ? -6.773 -3.051 -1.630 1.00 97.19 200 LEU A O 1
ATOM 1462 N N . HIS A 1 201 ? -7.880 -1.111 -1.429 1.00 96.56 201 HIS A N 1
ATOM 1463 C CA . HIS A 1 201 ? -9.123 -1.580 -2.040 1.00 96.56 201 HIS A CA 1
ATOM 1464 C C . HIS A 1 201 ? -8.908 -2.162 -3.450 1.00 96.56 201 HIS A C 1
ATOM 1466 O O . HIS A 1 201 ? -9.504 -3.186 -3.799 1.00 96.56 201 HIS A O 1
ATOM 1472 N N . ASN A 1 202 ? -8.056 -1.529 -4.263 1.00 96.69 202 ASN A N 1
ATOM 1473 C CA . ASN A 1 202 ? -7.780 -1.967 -5.633 1.00 96.69 202 ASN A CA 1
ATOM 1474 C C . ASN A 1 202 ? -7.000 -3.284 -5.690 1.00 96.69 202 ASN A C 1
ATOM 1476 O O . ASN A 1 202 ? -7.272 -4.119 -6.557 1.00 96.69 202 ASN A O 1
ATOM 1480 N N . VAL A 1 203 ? -6.044 -3.484 -4.778 1.00 96.38 203 VAL A N 1
ATOM 1481 C CA . VAL A 1 203 ? -5.187 -4.681 -4.779 1.00 96.38 203 VAL A CA 1
ATOM 1482 C C . VAL A 1 203 ? -5.785 -5.856 -4.001 1.00 96.38 203 VAL A C 1
ATOM 1484 O O . VAL A 1 203 ? -5.484 -7.003 -4.328 1.00 96.38 203 VAL A O 1
ATOM 1487 N N . ALA A 1 204 ? -6.675 -5.594 -3.038 1.00 96.06 204 ALA A N 1
ATOM 1488 C CA . ALA A 1 204 ? -7.232 -6.593 -2.126 1.00 96.06 204 ALA A CA 1
ATOM 1489 C C . ALA A 1 204 ? -7.862 -7.840 -2.779 1.00 96.06 204 ALA A C 1
ATOM 1491 O O . ALA A 1 204 ? -7.611 -8.940 -2.286 1.00 96.06 204 ALA A O 1
ATOM 1492 N N . PRO A 1 205 ? -8.615 -7.748 -3.899 1.00 95.56 205 PRO A N 1
ATOM 1493 C CA . PRO A 1 205 ? -9.177 -8.932 -4.560 1.00 95.56 205 PRO A CA 1
ATOM 1494 C C . PRO A 1 205 ? -8.128 -9.936 -5.066 1.00 95.56 205 PRO A C 1
ATOM 1496 O O . PRO A 1 205 ? -8.469 -11.067 -5.409 1.00 95.56 205 PRO A O 1
ATOM 1499 N N . TYR A 1 206 ? -6.865 -9.514 -5.181 1.00 95.38 206 TYR A N 1
ATOM 1500 C CA . TYR A 1 206 ? -5.781 -10.300 -5.768 1.00 95.38 206 TYR A CA 1
ATOM 1501 C C . TYR A 1 206 ? -4.791 -10.842 -4.740 1.00 95.38 206 TYR A C 1
ATOM 1503 O O . TYR A 1 206 ? -3.903 -11.601 -5.134 1.00 95.38 206 TYR A O 1
ATOM 1511 N N . TRP A 1 207 ? -4.909 -10.463 -3.466 1.00 94.88 207 TRP A N 1
ATOM 1512 C CA . TRP A 1 207 ? -3.993 -10.916 -2.425 1.00 94.88 207 TRP A CA 1
ATOM 1513 C C . TRP A 1 207 ? -4.075 -12.424 -2.214 1.00 94.88 207 TRP A C 1
ATOM 1515 O O . TRP A 1 207 ? -5.157 -13.010 -2.165 1.00 94.88 207 TRP A O 1
ATOM 1525 N N . LYS A 1 208 ? -2.911 -13.056 -2.084 1.00 92.94 208 LYS A N 1
ATOM 1526 C CA . LYS A 1 208 ? -2.761 -14.479 -1.786 1.00 92.94 208 LYS A CA 1
ATOM 1527 C C . LYS A 1 208 ? -1.636 -14.670 -0.789 1.00 92.94 208 LYS A C 1
ATOM 1529 O O . LYS A 1 208 ? -0.589 -14.043 -0.932 1.00 92.94 208 LYS A O 1
ATOM 1534 N N . ASN A 1 209 ? -1.820 -15.608 0.135 1.00 91.75 209 ASN A N 1
ATOM 1535 C CA . ASN A 1 209 ? -0.853 -15.934 1.178 1.00 91.75 209 ASN A CA 1
ATOM 1536 C C . ASN A 1 209 ? -0.495 -14.727 2.061 1.00 91.75 209 ASN A C 1
ATOM 1538 O O . ASN A 1 209 ? 0.663 -14.580 2.450 1.00 91.75 209 ASN A O 1
ATOM 1542 N N . VAL A 1 210 ? -1.476 -13.872 2.381 1.00 92.31 210 VAL A N 1
ATOM 1543 C CA . VAL A 1 210 ? -1.293 -12.828 3.401 1.00 92.31 210 VAL A CA 1
ATOM 1544 C C . VAL A 1 210 ? -0.902 -13.502 4.718 1.00 92.31 210 VAL A C 1
ATOM 1546 O O . VAL A 1 210 ? -1.562 -14.439 5.176 1.00 92.31 210 VAL A O 1
ATOM 1549 N N . SER A 1 211 ? 0.198 -13.044 5.305 1.00 92.50 211 SER A N 1
ATOM 1550 C CA . SER A 1 211 ? 0.729 -13.545 6.569 1.00 92.50 211 SER A CA 1
ATOM 1551 C C . SER A 1 211 ? -0.188 -13.197 7.745 1.00 92.50 211 SER A C 1
ATOM 1553 O O . SER A 1 211 ? -1.025 -12.297 7.667 1.00 92.50 211 SER A O 1
ATOM 1555 N N . ALA A 1 212 ? 0.011 -13.867 8.884 1.00 91.44 212 ALA A N 1
ATOM 1556 C CA . ALA A 1 212 ? -0.691 -13.520 10.121 1.00 91.44 212 ALA A CA 1
ATOM 1557 C C . ALA A 1 212 ? -0.462 -12.052 10.521 1.00 91.44 212 ALA A C 1
ATOM 1559 O O . ALA A 1 212 ? -1.409 -11.370 10.891 1.00 91.44 212 ALA A O 1
ATOM 1560 N N . MET A 1 213 ? 0.761 -11.539 10.348 1.00 91.25 213 MET A N 1
ATOM 1561 C CA . MET A 1 213 ? 1.086 -10.139 10.628 1.00 91.25 213 MET A CA 1
ATOM 1562 C C . MET A 1 213 ? 0.296 -9.178 9.729 1.00 91.25 213 MET A C 1
ATOM 1564 O O . MET A 1 213 ? -0.257 -8.198 10.218 1.00 91.25 213 MET A O 1
ATOM 1568 N N . GLY A 1 214 ? 0.219 -9.448 8.421 1.00 91.81 214 GLY A N 1
ATOM 1569 C CA . GLY A 1 214 ? -0.559 -8.622 7.494 1.00 91.81 214 GLY A CA 1
ATOM 1570 C C . GLY A 1 214 ? -2.055 -8.654 7.813 1.00 91.81 214 GLY A C 1
ATOM 1571 O O . GLY A 1 214 ? -2.705 -7.610 7.839 1.00 91.81 214 GLY A O 1
ATOM 1572 N N . ALA A 1 215 ? -2.590 -9.833 8.134 1.00 93.69 215 ALA A N 1
ATOM 1573 C CA . ALA A 1 215 ? -3.974 -9.985 8.569 1.00 93.69 215 ALA A CA 1
ATOM 1574 C C . ALA A 1 215 ? -4.268 -9.186 9.849 1.00 93.69 215 ALA A C 1
ATOM 1576 O O . ALA A 1 215 ? -5.232 -8.426 9.882 1.00 93.69 215 ALA A O 1
ATOM 1577 N N . GLU A 1 216 ? -3.417 -9.295 10.872 1.00 92.69 216 GLU A N 1
ATOM 1578 C CA . GLU A 1 216 ? -3.565 -8.538 12.120 1.00 92.69 216 GLU A CA 1
ATOM 1579 C C . GLU A 1 216 ? -3.484 -7.025 11.893 1.00 92.69 216 GLU A C 1
ATOM 1581 O O . GLU A 1 216 ? -4.271 -6.288 12.474 1.00 92.69 216 GLU A O 1
ATOM 1586 N N . ARG A 1 217 ? -2.607 -6.546 11.001 1.00 93.94 217 ARG A N 1
ATOM 1587 C CA . ARG A 1 217 ? -2.505 -5.113 10.671 1.00 93.94 217 ARG A CA 1
ATOM 1588 C C . ARG A 1 217 ? -3.725 -4.587 9.911 1.00 93.94 217 ARG A C 1
ATOM 1590 O O . ARG A 1 217 ? -4.160 -3.476 10.194 1.00 93.94 217 ARG A O 1
ATOM 1597 N N . LEU A 1 218 ? -4.311 -5.362 8.992 1.00 94.44 218 LEU A N 1
ATOM 1598 C CA . LEU A 1 218 ? -5.577 -4.983 8.341 1.00 94.44 218 LEU A CA 1
ATOM 1599 C C . LEU A 1 218 ? -6.703 -4.834 9.360 1.00 94.44 218 LEU A C 1
ATOM 1601 O O . LEU A 1 218 ? -7.474 -3.881 9.303 1.00 94.44 218 LEU A O 1
ATOM 1605 N N . ILE A 1 219 ? -6.781 -5.782 10.285 1.00 93.69 219 ILE A N 1
ATOM 1606 C CA . ILE A 1 219 ? -7.789 -5.785 11.331 1.00 93.69 219 ILE A CA 1
ATOM 1607 C C . ILE A 1 219 ? -7.592 -4.619 12.304 1.00 93.69 219 ILE A C 1
ATOM 1609 O O . ILE A 1 219 ? -8.528 -3.855 12.523 1.00 93.69 219 ILE A O 1
ATOM 1613 N N . ALA A 1 220 ? -6.374 -4.415 12.802 1.00 93.25 220 ALA A N 1
ATOM 1614 C CA . ALA A 1 220 ? -6.051 -3.297 13.683 1.00 93.25 220 ALA A CA 1
ATOM 1615 C C . ALA A 1 220 ? -6.322 -1.935 13.016 1.00 93.25 220 ALA A C 1
ATOM 1617 O O . ALA A 1 220 ? -6.708 -0.979 13.682 1.00 93.25 220 ALA A O 1
ATOM 1618 N N . MET A 1 221 ? -6.165 -1.836 11.690 1.00 94.38 221 MET A N 1
ATOM 1619 C CA . MET A 1 221 ? -6.543 -0.636 10.938 1.00 94.38 221 MET A CA 1
ATOM 1620 C C . MET A 1 221 ? -8.054 -0.379 11.009 1.00 94.38 221 MET A C 1
ATOM 1622 O O . MET A 1 221 ? -8.471 0.756 11.225 1.00 94.38 221 MET A O 1
ATOM 1626 N N . VAL A 1 222 ? -8.879 -1.420 10.843 1.00 93.19 222 VAL A N 1
ATOM 1627 C CA . VAL A 1 222 ? -10.342 -1.310 10.978 1.00 93.19 222 VAL A CA 1
ATOM 1628 C C . VAL A 1 222 ? -10.719 -0.916 12.404 1.00 93.19 222 VAL A C 1
ATOM 1630 O O . VAL A 1 222 ? -11.538 -0.020 12.577 1.00 93.19 222 VAL A O 1
ATOM 1633 N N . GLU A 1 223 ? -10.092 -1.521 13.415 1.00 92.25 223 GLU A N 1
ATOM 1634 C CA . GLU A 1 223 ? -10.305 -1.157 14.822 1.00 92.25 223 GLU A CA 1
ATOM 1635 C C . GLU A 1 223 ? -9.970 0.312 15.095 1.00 92.25 223 GLU A C 1
ATOM 1637 O O . GLU A 1 223 ? -10.744 0.993 15.760 1.00 92.25 223 GLU A O 1
ATOM 1642 N N . HIS A 1 224 ? -8.867 0.822 14.539 1.00 92.81 224 HIS A N 1
ATOM 1643 C CA . HIS A 1 224 ? -8.479 2.223 14.685 1.00 92.81 224 HIS A CA 1
ATOM 1644 C C . HIS A 1 224 ? -9.531 3.181 14.110 1.00 92.81 224 HIS A C 1
ATOM 1646 O O . HIS A 1 224 ? -9.911 4.142 14.771 1.00 92.81 224 HIS A O 1
ATOM 1652 N N . PHE A 1 225 ? -10.044 2.918 12.904 1.00 91.56 225 PHE A N 1
ATOM 1653 C CA . PHE A 1 225 ? -11.090 3.762 12.309 1.00 91.56 225 PHE A CA 1
ATOM 1654 C C . PHE A 1 225 ? -12.473 3.568 12.948 1.00 91.56 225 PHE A C 1
ATOM 1656 O O . PHE A 1 225 ? -13.330 4.440 12.811 1.00 91.56 225 PHE A O 1
ATOM 1663 N N . ALA A 1 226 ? -12.701 2.440 13.624 1.00 90.75 226 ALA A N 1
ATOM 1664 C CA . ALA A 1 226 ? -13.920 2.171 14.382 1.00 90.75 226 ALA A CA 1
ATOM 1665 C C . ALA A 1 226 ? -13.882 2.760 15.801 1.00 90.75 226 ALA A C 1
ATOM 1667 O O . ALA A 1 226 ? -14.924 2.818 16.455 1.00 90.75 226 ALA A O 1
ATOM 1668 N N . ASP A 1 227 ? -12.711 3.185 16.286 1.00 90.44 227 ASP A N 1
ATOM 1669 C CA . ASP A 1 227 ? -12.585 3.820 17.591 1.00 90.44 227 ASP A CA 1
ATOM 1670 C C . ASP A 1 227 ? -13.456 5.088 17.649 1.00 90.44 227 ASP A C 1
ATOM 1672 O O . ASP A 1 227 ? -13.342 5.940 16.764 1.00 90.44 227 ASP A O 1
ATOM 1676 N N . PRO A 1 228 ? -14.315 5.264 18.672 1.00 88.25 228 PRO A N 1
ATOM 1677 C CA . PRO A 1 228 ? -15.211 6.413 18.757 1.00 88.25 228 PRO A CA 1
ATOM 1678 C C . PRO A 1 228 ? -14.499 7.769 18.673 1.00 88.25 228 PRO A C 1
ATOM 1680 O O . PRO A 1 228 ? -15.053 8.708 18.101 1.00 88.25 228 PRO A O 1
ATOM 1683 N N . ALA A 1 229 ? -13.277 7.897 19.203 1.00 89.00 229 ALA A N 1
ATOM 1684 C CA . ALA A 1 229 ? -12.540 9.155 19.133 1.00 89.00 229 ALA A CA 1
ATOM 1685 C C . ALA A 1 229 ? -12.161 9.505 17.687 1.00 89.00 229 ALA A C 1
ATOM 1687 O O . ALA A 1 229 ? -12.211 10.673 17.303 1.00 89.00 229 ALA A O 1
ATOM 1688 N N . VAL A 1 230 ? -11.836 8.498 16.870 1.00 89.50 230 VAL A N 1
ATOM 1689 C CA . VAL A 1 230 ? -11.536 8.662 15.442 1.00 89.50 230 VAL A CA 1
ATOM 1690 C C . VAL A 1 230 ? -12.824 8.795 14.631 1.00 89.50 230 VAL A C 1
ATOM 1692 O O . VAL A 1 230 ? -12.936 9.697 13.799 1.00 89.50 230 VAL A O 1
ATOM 1695 N N . LEU A 1 231 ? -13.824 7.956 14.899 1.00 89.06 231 LEU A N 1
ATOM 1696 C CA . LEU A 1 231 ? -15.080 7.894 14.154 1.00 89.06 231 LEU A CA 1
ATOM 1697 C C . LEU A 1 231 ? -15.907 9.182 14.273 1.00 89.06 231 LEU A C 1
ATOM 1699 O O . LEU A 1 231 ? -16.535 9.605 13.306 1.00 89.06 231 LEU A O 1
ATOM 1703 N N . TYR A 1 232 ? -15.878 9.835 15.436 1.00 88.75 232 TYR A N 1
ATOM 1704 C CA . TYR A 1 232 ? -16.597 11.090 15.677 1.00 88.75 232 TYR A CA 1
ATOM 1705 C C . TYR A 1 232 ? -15.719 12.342 15.526 1.00 88.75 232 TYR A C 1
ATOM 1707 O O . TYR A 1 232 ? -16.182 13.450 15.794 1.00 88.75 232 TYR A O 1
ATOM 1715 N N . SER A 1 233 ? -14.467 12.199 15.072 1.00 88.19 233 SER A N 1
ATOM 1716 C CA . SER A 1 233 ? -13.531 13.327 14.926 1.00 88.19 233 SER A CA 1
ATOM 1717 C C . SER A 1 233 ? -13.941 14.341 13.851 1.00 88.19 233 SER A C 1
ATOM 1719 O O . SER A 1 233 ? -13.695 15.538 13.994 1.00 88.19 233 SER A O 1
ATOM 1721 N N . HIS A 1 234 ? -14.561 13.876 12.764 1.00 86.88 234 HIS A N 1
ATOM 1722 C CA . HIS A 1 234 ? -14.968 14.701 11.625 1.00 86.88 234 HIS A CA 1
ATOM 1723 C C . HIS A 1 234 ? -16.100 14.024 10.830 1.00 86.88 234 HIS A C 1
ATOM 1725 O O . HIS A 1 234 ? -16.234 12.800 10.889 1.00 86.88 234 HIS A O 1
ATOM 1731 N N . PRO A 1 235 ? -16.899 14.782 10.053 1.00 85.88 235 PRO A N 1
ATOM 1732 C CA . PRO A 1 235 ? -18.094 14.258 9.385 1.00 85.88 235 PRO A CA 1
ATOM 1733 C C . PRO A 1 235 ? -17.839 13.127 8.383 1.00 85.88 235 PRO A C 1
ATOM 1735 O O . PRO A 1 235 ? -18.747 12.354 8.114 1.00 85.88 235 PRO A O 1
ATOM 1738 N N . GLU A 1 236 ? -16.631 13.023 7.825 1.00 86.38 236 GLU A N 1
ATOM 1739 C CA . GLU A 1 236 ? -16.276 12.031 6.800 1.00 86.38 236 GLU A CA 1
ATOM 1740 C C . GLU A 1 236 ? -15.567 10.790 7.379 1.00 86.38 236 GLU A C 1
ATOM 1742 O O . GLU A 1 236 ? -15.259 9.856 6.641 1.00 86.38 236 GLU A O 1
ATOM 1747 N N . ALA A 1 237 ? -15.357 10.713 8.702 1.00 88.44 237 ALA A N 1
ATOM 1748 C CA . ALA A 1 237 ? -14.687 9.573 9.345 1.00 88.44 237 ALA A CA 1
ATOM 1749 C C . ALA A 1 237 ? -15.351 8.224 9.052 1.00 88.44 237 ALA A C 1
ATOM 1751 O O . ALA A 1 237 ? -14.654 7.224 8.876 1.00 88.44 237 ALA A O 1
ATOM 1752 N N . TYR A 1 238 ? -16.681 8.190 8.951 1.00 89.06 238 TYR A N 1
ATOM 1753 C CA . TYR A 1 238 ? -17.404 6.962 8.619 1.00 89.06 238 TYR A CA 1
ATOM 1754 C C . TYR A 1 238 ? -17.014 6.420 7.233 1.00 89.06 238 TYR A C 1
ATOM 1756 O O . TYR A 1 238 ? -17.000 5.206 7.027 1.00 89.06 238 TYR A O 1
ATOM 1764 N N . GLN A 1 239 ? -16.656 7.298 6.285 1.00 91.75 239 GLN A N 1
ATOM 1765 C CA . GLN A 1 239 ? -16.184 6.889 4.961 1.00 91.75 239 GLN A CA 1
ATOM 1766 C C . GLN A 1 239 ? -14.812 6.225 5.064 1.00 91.75 239 GLN A C 1
ATOM 1768 O O . GLN A 1 239 ? -14.581 5.216 4.402 1.00 91.75 239 GLN A O 1
ATOM 1773 N N . ASN A 1 240 ? -13.932 6.729 5.935 1.00 92.06 240 ASN A N 1
ATOM 1774 C CA . ASN A 1 240 ? -12.626 6.116 6.188 1.00 92.06 240 ASN A CA 1
ATOM 1775 C C . ASN A 1 240 ? -12.779 4.713 6.789 1.00 92.06 240 ASN A C 1
ATOM 1777 O O . ASN A 1 240 ? -12.122 3.783 6.323 1.00 92.06 240 ASN A O 1
ATOM 1781 N N . LEU A 1 241 ? -13.700 4.530 7.744 1.00 93.31 241 LEU A N 1
ATOM 1782 C CA . LEU A 1 241 ? -14.032 3.210 8.290 1.00 93.31 241 LEU A CA 1
ATOM 1783 C C . LEU A 1 241 ? -14.557 2.260 7.202 1.00 93.31 241 LEU A C 1
ATOM 1785 O O . LEU A 1 241 ? -14.052 1.145 7.055 1.00 93.31 241 LEU A O 1
ATOM 1789 N N . ALA A 1 242 ? -15.520 2.705 6.389 1.00 91.19 242 ALA A N 1
ATOM 1790 C CA . ALA A 1 242 ? -16.050 1.904 5.285 1.00 91.19 242 ALA A CA 1
ATOM 1791 C C . ALA A 1 242 ? -14.948 1.517 4.279 1.00 91.19 242 ALA A C 1
ATOM 1793 O O . ALA A 1 242 ? -14.840 0.360 3.860 1.00 91.19 242 ALA A O 1
ATOM 1794 N N . MET A 1 243 ? -14.073 2.466 3.938 1.00 92.69 243 MET A N 1
ATOM 1795 C CA . MET A 1 243 ? -12.930 2.242 3.059 1.00 92.69 243 MET A CA 1
ATOM 1796 C C . MET A 1 243 ? -11.881 1.297 3.653 1.00 92.69 243 MET A C 1
ATOM 1798 O O . MET A 1 243 ? -11.307 0.513 2.900 1.00 92.69 243 MET A O 1
ATOM 1802 N N . ALA A 1 244 ? -11.651 1.319 4.967 1.00 93.62 244 ALA A N 1
ATOM 1803 C CA . ALA A 1 244 ? -10.759 0.387 5.658 1.00 93.62 244 ALA A CA 1
ATOM 1804 C C . ALA A 1 244 ? -11.335 -1.039 5.726 1.00 93.62 244 ALA A C 1
ATOM 1806 O O . ALA A 1 244 ? -10.587 -2.014 5.641 1.00 93.62 244 ALA A O 1
ATOM 1807 N N . LEU A 1 245 ? -12.663 -1.172 5.803 1.00 93.19 245 LEU A N 1
ATOM 1808 C CA . LEU A 1 245 ? -13.355 -2.463 5.810 1.00 93.19 245 LEU A CA 1
ATOM 1809 C C . LEU A 1 245 ? -13.365 -3.141 4.428 1.00 93.19 245 LEU A C 1
ATOM 1811 O O . LEU A 1 245 ? -13.319 -4.372 4.320 1.00 93.19 245 LEU A O 1
ATOM 1815 N N . HIS A 1 246 ? -13.405 -2.360 3.344 1.00 92.75 246 HIS A N 1
ATOM 1816 C CA . HIS A 1 246 ? -13.486 -2.900 1.986 1.00 92.75 246 HIS A CA 1
ATOM 1817 C C . HIS A 1 246 ? -12.350 -3.868 1.597 1.00 92.75 246 HIS A C 1
ATOM 1819 O O . HIS A 1 246 ? -12.672 -4.906 1.012 1.00 92.75 246 HIS A O 1
ATOM 1825 N N . PRO A 1 247 ? -11.057 -3.597 1.872 1.00 93.81 247 PRO A N 1
ATOM 1826 C CA . PRO A 1 247 ? -9.972 -4.541 1.613 1.00 93.81 247 PRO A CA 1
ATOM 1827 C C . PRO A 1 247 ? -10.184 -5.910 2.267 1.00 93.81 247 PRO A C 1
ATOM 1829 O O . PRO A 1 247 ? -9.987 -6.933 1.610 1.00 93.81 247 PRO A O 1
ATOM 1832 N N . VAL A 1 248 ? -10.647 -5.940 3.523 1.00 93.12 248 VAL A N 1
ATOM 1833 C CA . VAL A 1 248 ? -10.939 -7.188 4.248 1.00 93.12 248 VAL A CA 1
ATOM 1834 C C . VAL A 1 248 ? -12.056 -7.948 3.536 1.00 93.12 248 VAL A C 1
ATOM 1836 O O . VAL A 1 248 ? -11.867 -9.093 3.127 1.00 93.12 248 VAL A O 1
ATOM 1839 N N . ASN A 1 249 ? -13.186 -7.279 3.289 1.00 93.50 249 ASN A N 1
ATOM 1840 C CA . ASN A 1 249 ? -14.344 -7.882 2.631 1.00 93.50 249 ASN A CA 1
ATOM 1841 C C . ASN A 1 249 ? -14.004 -8.402 1.220 1.00 93.50 249 ASN A C 1
ATOM 1843 O O . ASN A 1 249 ? -14.349 -9.521 0.852 1.00 93.50 249 ASN A O 1
ATOM 1847 N N . ARG A 1 250 ? -13.256 -7.628 0.428 1.00 94.12 250 ARG A N 1
ATOM 1848 C CA . ARG A 1 250 ? -12.844 -8.025 -0.927 1.00 94.12 250 ARG A CA 1
ATOM 1849 C C . ARG A 1 250 ? -11.908 -9.226 -0.926 1.00 94.12 250 ARG A C 1
ATOM 1851 O O . ARG A 1 250 ? -12.065 -10.091 -1.787 1.00 94.12 250 ARG A O 1
ATOM 1858 N N . CYS A 1 251 ? -10.967 -9.291 0.012 1.00 93.31 251 CYS A N 1
ATOM 1859 C CA . CYS A 1 251 ? -10.072 -10.435 0.145 1.00 93.31 251 CYS A CA 1
ATOM 1860 C C . CYS A 1 251 ? -10.862 -11.713 0.484 1.00 93.31 251 CYS A C 1
ATOM 1862 O O . CYS A 1 251 ? -10.688 -12.734 -0.182 1.00 93.31 251 CYS A O 1
ATOM 1864 N N . LEU A 1 252 ? -11.807 -11.627 1.430 1.00 91.81 252 LEU A N 1
ATOM 1865 C CA . LEU A 1 252 ? -12.694 -12.738 1.795 1.00 91.81 252 LEU A CA 1
ATOM 1866 C C . LEU A 1 252 ? -13.622 -13.166 0.648 1.00 91.81 252 LEU A C 1
ATOM 1868 O O . LEU A 1 252 ? -13.858 -14.355 0.471 1.00 91.81 252 LEU A O 1
ATOM 1872 N N . GLN A 1 253 ? -14.121 -12.225 -0.156 1.00 93.12 253 GLN A N 1
ATOM 1873 C CA . GLN A 1 253 ? -14.992 -12.534 -1.297 1.00 93.12 253 GLN A CA 1
ATOM 1874 C C . GLN A 1 253 ? -14.257 -13.227 -2.451 1.00 93.12 253 GLN A C 1
ATOM 1876 O O . GLN A 1 253 ? -14.839 -14.075 -3.121 1.00 93.12 253 GLN A O 1
ATOM 1881 N N . HIS A 1 254 ? -13.003 -12.849 -2.725 1.00 92.88 254 HIS A N 1
ATOM 1882 C CA . HIS A 1 254 ? -12.305 -13.282 -3.943 1.00 92.88 254 HIS A CA 1
ATOM 1883 C C . HIS A 1 254 ? -11.261 -14.375 -3.703 1.00 92.88 254 HIS A C 1
ATOM 1885 O O . HIS A 1 254 ? -10.993 -15.158 -4.613 1.00 92.88 254 HIS A O 1
ATOM 1891 N N . GLN A 1 255 ? -10.620 -14.402 -2.530 1.00 91.19 255 GLN A N 1
ATOM 1892 C CA . GLN A 1 255 ? -9.496 -15.293 -2.220 1.00 91.19 255 GLN A CA 1
ATOM 1893 C C . GLN A 1 255 ? -9.546 -15.845 -0.773 1.00 91.19 255 GLN A C 1
ATOM 1895 O O . GLN A 1 255 ? -8.509 -15.843 -0.102 1.00 91.19 255 GLN A O 1
ATOM 1900 N N . PRO A 1 256 ? -10.689 -16.345 -0.257 1.00 90.12 256 PRO A N 1
ATOM 1901 C CA . PRO A 1 256 ? -10.765 -16.820 1.130 1.00 90.12 256 PRO A CA 1
ATOM 1902 C C . PRO A 1 256 ? -9.862 -18.039 1.368 1.00 90.12 256 PRO A C 1
ATOM 1904 O O . PRO A 1 256 ? -9.113 -18.085 2.341 1.00 90.12 256 PRO A O 1
ATOM 1907 N N . GLU A 1 257 ? -9.852 -18.989 0.429 1.00 92.44 257 GLU A N 1
ATOM 1908 C CA . GLU A 1 257 ? -9.051 -20.220 0.509 1.00 92.44 257 GLU A CA 1
ATOM 1909 C C . GLU A 1 257 ? -7.540 -19.950 0.485 1.00 92.44 257 GLU A C 1
ATOM 1911 O O . GLU A 1 257 ? -6.760 -20.679 1.091 1.00 92.44 257 GLU A O 1
ATOM 1916 N N . SER A 1 258 ? -7.118 -18.886 -0.205 1.00 92.19 258 SER A N 1
ATOM 1917 C CA . SER A 1 258 ? -5.705 -18.499 -0.307 1.00 92.19 258 SER A CA 1
ATOM 1918 C C . SER A 1 258 ? -5.234 -17.618 0.854 1.00 92.19 258 SER A C 1
ATOM 1920 O O . SER A 1 258 ? -4.047 -17.305 0.919 1.00 92.19 258 SER A O 1
ATOM 1922 N N . ASN A 1 259 ? -6.129 -17.195 1.755 1.00 93.94 259 ASN A N 1
ATOM 1923 C CA . ASN A 1 259 ? -5.806 -16.303 2.872 1.00 93.94 259 ASN A CA 1
ATOM 1924 C C . ASN A 1 259 ? -6.402 -16.805 4.203 1.00 93.94 259 ASN A C 1
ATOM 1926 O O . ASN A 1 259 ? -7.157 -16.079 4.857 1.00 93.94 259 ASN A O 1
ATOM 1930 N N . PRO A 1 260 ? -6.040 -18.022 4.659 1.00 92.56 260 PRO A N 1
ATOM 1931 C CA . PRO A 1 260 ? -6.592 -18.600 5.886 1.00 92.56 260 PRO A CA 1
ATOM 1932 C C . PRO A 1 260 ? -6.260 -17.775 7.137 1.00 92.56 260 PRO A C 1
ATOM 1934 O O . PRO A 1 260 ? -7.061 -17.725 8.067 1.00 92.56 260 PRO A O 1
ATOM 1937 N N . ALA A 1 261 ? -5.112 -17.088 7.157 1.00 92.44 261 ALA A N 1
ATOM 1938 C CA . ALA A 1 261 ? -4.724 -16.220 8.267 1.00 92.44 261 ALA A CA 1
ATOM 1939 C C . ALA A 1 261 ? -5.682 -15.029 8.441 1.00 92.44 261 ALA A C 1
ATOM 1941 O O . ALA A 1 261 ? -6.032 -14.689 9.568 1.00 92.44 261 ALA A O 1
ATOM 1942 N N . LEU A 1 262 ? -6.149 -14.432 7.336 1.00 92.25 262 LEU A N 1
ATOM 1943 C CA . LEU A 1 262 ? -7.126 -13.343 7.380 1.00 92.25 262 LEU A CA 1
ATOM 1944 C C . LEU A 1 262 ? -8.501 -13.842 7.822 1.00 92.25 262 LEU A C 1
ATOM 1946 O O . LEU A 1 262 ? -9.132 -13.207 8.660 1.00 92.25 262 LEU A O 1
ATOM 1950 N N . VAL A 1 263 ? -8.937 -14.997 7.311 1.00 92.50 263 VAL A N 1
ATOM 1951 C CA . VAL A 1 263 ? -10.190 -15.633 7.746 1.00 92.50 263 VAL A CA 1
ATOM 1952 C C . VAL A 1 263 ? -10.159 -15.881 9.256 1.00 92.50 263 VAL A C 1
ATOM 1954 O O . VAL A 1 263 ? -11.085 -15.497 9.963 1.00 92.50 263 VAL A O 1
ATOM 1957 N N . TYR A 1 264 ? -9.066 -16.452 9.767 1.00 91.81 264 TYR A N 1
ATOM 1958 C CA . TYR A 1 264 ? -8.894 -16.689 11.198 1.00 91.81 264 TYR A CA 1
ATOM 1959 C C . TYR A 1 264 ? -8.901 -15.390 12.017 1.00 91.81 264 TYR A C 1
ATOM 1961 O O . TYR A 1 264 ? -9.565 -15.320 13.051 1.00 91.81 264 TYR A O 1
ATOM 1969 N N . ALA A 1 265 ? -8.203 -14.351 11.549 1.00 90.31 265 ALA A N 1
ATOM 1970 C CA . ALA A 1 265 ? -8.159 -13.058 12.228 1.00 90.31 265 ALA A CA 1
ATOM 1971 C C . ALA A 1 265 ? -9.549 -12.409 12.330 1.00 90.31 265 ALA A C 1
ATOM 1973 O O . ALA A 1 265 ? -9.892 -11.892 13.388 1.00 90.31 265 ALA A O 1
ATOM 1974 N N . VAL A 1 266 ? -10.363 -12.496 11.273 1.00 88.69 266 VAL A N 1
ATOM 1975 C CA . VAL A 1 266 ? -11.744 -11.984 11.251 1.00 88.69 266 VAL A CA 1
ATOM 1976 C C . VAL A 1 266 ? -12.640 -12.754 12.221 1.00 88.69 266 VAL A C 1
ATOM 1978 O O . VAL A 1 266 ? -13.375 -12.133 12.981 1.00 88.69 266 VAL A O 1
ATOM 1981 N N . LEU A 1 267 ? -12.550 -14.089 12.255 1.00 86.75 267 LEU A N 1
ATOM 1982 C CA . LEU A 1 267 ? -13.348 -14.915 13.174 1.00 86.75 267 LEU A CA 1
ATOM 1983 C C . LEU A 1 267 ? -13.033 -14.635 14.649 1.00 86.75 267 LEU A C 1
ATOM 1985 O O . LEU A 1 267 ? -13.921 -14.724 15.492 1.00 86.75 267 LEU A O 1
ATOM 1989 N N . ARG A 1 268 ? -11.782 -14.287 14.970 1.00 83.69 268 ARG A N 1
ATOM 1990 C CA . ARG A 1 268 ? -11.377 -13.904 16.332 1.00 83.69 268 ARG A CA 1
ATOM 1991 C C . ARG A 1 268 ? -11.963 -12.554 16.760 1.00 83.69 268 ARG A C 1
ATOM 1993 O O . ARG A 1 268 ? -11.998 -12.270 17.951 1.00 83.69 268 ARG A O 1
ATOM 2000 N N . LEU A 1 269 ? -12.393 -11.729 15.810 1.00 74.75 269 LEU A N 1
ATOM 2001 C CA . LEU A 1 269 ? -12.726 -10.327 16.028 1.00 74.75 269 LEU A CA 1
ATOM 2002 C C . LEU A 1 269 ? -14.231 -10.031 16.091 1.00 74.75 269 LEU A C 1
ATOM 2004 O O . LEU A 1 269 ? -14.621 -8.883 15.877 1.00 74.75 269 LEU A O 1
ATOM 2008 N N . GLY A 1 270 ? -15.062 -11.048 16.353 1.00 68.94 270 GLY A N 1
ATOM 2009 C CA . GLY A 1 270 ? -16.528 -10.930 16.386 1.00 68.94 270 GLY A CA 1
ATOM 2010 C C . GLY A 1 270 ? -17.008 -9.682 17.131 1.00 68.94 270 GLY A C 1
ATOM 2011 O O . GLY A 1 270 ? -17.742 -8.884 16.561 1.00 68.94 270 GLY A O 1
ATOM 2012 N N . ASP A 1 271 ? -16.437 -9.418 18.307 1.00 70.94 271 ASP A N 1
ATOM 2013 C CA . ASP A 1 271 ? -16.784 -8.273 19.156 1.00 70.94 271 ASP A CA 1
ATOM 2014 C C . ASP A 1 271 ? -16.652 -6.903 18.460 1.00 70.94 271 ASP A C 1
ATOM 2016 O O . ASP A 1 271 ? -17.408 -5.975 18.739 1.00 70.94 271 ASP A O 1
ATOM 2020 N N . VAL A 1 272 ? -15.684 -6.721 17.556 1.00 70.06 272 VAL A N 1
ATOM 2021 C CA . VAL A 1 272 ? -15.500 -5.446 16.840 1.00 70.06 272 VAL A CA 1
ATOM 2022 C C . VAL A 1 272 ? -16.576 -5.269 15.781 1.00 70.06 272 VAL A C 1
ATOM 2024 O O . VAL A 1 272 ? -17.111 -4.172 15.641 1.00 70.06 272 VAL A O 1
ATOM 2027 N N . PHE A 1 273 ? -16.900 -6.339 15.056 1.00 72.25 273 PHE A N 1
ATOM 2028 C CA . PHE A 1 273 ? -17.974 -6.318 14.069 1.00 72.25 273 PHE A CA 1
ATOM 2029 C C . PHE A 1 273 ? -19.330 -6.131 14.741 1.00 72.25 273 PHE A C 1
ATOM 2031 O O . PHE A 1 273 ? -20.104 -5.307 14.269 1.00 72.25 273 PHE A O 1
ATOM 2038 N N . ASP A 1 274 ? -19.555 -6.774 15.886 1.00 76.19 274 ASP A N 1
ATOM 2039 C CA . ASP A 1 274 ? -20.762 -6.597 16.694 1.00 76.19 274 ASP A CA 1
ATOM 2040 C C . ASP A 1 274 ? -20.897 -5.148 17.184 1.00 76.19 274 ASP A C 1
ATOM 2042 O O . ASP A 1 274 ? -21.985 -4.576 17.160 1.00 76.19 274 ASP A O 1
ATOM 2046 N N . ARG A 1 275 ? -19.789 -4.497 17.569 1.00 74.31 275 ARG A N 1
ATOM 2047 C CA . ARG A 1 275 ? -19.792 -3.062 17.909 1.00 74.31 275 ARG A CA 1
ATOM 2048 C C . ARG A 1 275 ? -20.102 -2.175 16.708 1.00 74.31 275 ARG A C 1
ATOM 2050 O O . ARG A 1 275 ? -20.830 -1.202 16.863 1.00 74.31 275 ARG A O 1
ATOM 2057 N N . ILE A 1 276 ? -19.543 -2.472 15.535 1.00 71.00 276 ILE A N 1
ATOM 2058 C CA . ILE A 1 276 ? -19.831 -1.715 14.307 1.00 71.00 276 ILE A CA 1
ATOM 2059 C C . ILE A 1 276 ? -21.301 -1.881 13.908 1.00 71.00 276 ILE A C 1
ATOM 2061 O O . ILE A 1 276 ? -21.937 -0.895 13.545 1.00 71.00 276 ILE A O 1
ATOM 2065 N N . ASP A 1 277 ? -21.850 -3.088 14.035 1.00 76.06 277 ASP A N 1
ATOM 2066 C CA . ASP A 1 277 ? -23.259 -3.375 13.761 1.00 76.06 277 ASP A CA 1
ATOM 2067 C C . ASP A 1 277 ? -24.181 -2.672 14.766 1.00 76.06 277 ASP A C 1
ATOM 2069 O O . ASP A 1 277 ? -25.150 -2.036 14.371 1.00 76.06 277 ASP A O 1
ATOM 2073 N N . ALA A 1 278 ? -23.813 -2.649 16.051 1.00 73.88 278 ALA A N 1
ATOM 2074 C CA . ALA A 1 278 ? -24.534 -1.908 17.087 1.00 73.88 278 ALA A CA 1
ATOM 2075 C C . ALA A 1 278 ? -24.473 -0.375 16.919 1.00 73.88 278 ALA A C 1
ATOM 2077 O O . ALA A 1 278 ? -25.330 0.336 17.445 1.00 73.88 278 ALA A O 1
ATOM 2078 N N . MET A 1 279 ? -23.463 0.152 16.213 1.00 67.94 279 MET A N 1
ATOM 2079 C CA . MET A 1 279 ? -23.420 1.559 15.785 1.00 67.94 279 MET A CA 1
ATOM 2080 C C . MET A 1 279 ? -24.304 1.817 14.556 1.00 67.94 279 MET A C 1
ATOM 2082 O O . MET A 1 279 ? -24.698 2.960 14.310 1.00 67.94 279 MET A O 1
ATOM 2086 N N . GLY A 1 280 ? -24.625 0.770 13.791 1.00 61.09 280 GLY A N 1
ATOM 2087 C CA . GLY A 1 280 ? -25.702 0.780 12.817 1.00 61.09 280 GLY A CA 1
ATOM 2088 C C . GLY A 1 280 ? -27.027 0.997 13.539 1.00 61.09 280 GLY A C 1
ATOM 2089 O O . GLY A 1 280 ? -27.390 0.261 14.450 1.00 61.09 280 GLY A O 1
ATOM 2090 N N . VAL A 1 281 ? -27.727 2.063 13.153 1.00 47.06 281 VAL A N 1
ATOM 2091 C CA . VAL A 1 281 ? -29.076 2.407 13.616 1.00 47.06 281 VAL A CA 1
ATOM 2092 C C . VAL A 1 281 ? -29.923 1.137 13.725 1.00 47.06 281 VAL A C 1
ATOM 2094 O O . VAL A 1 281 ? -30.012 0.386 12.751 1.00 47.06 281 VAL A O 1
ATOM 2097 N N . ALA A 1 282 ? -30.525 0.914 14.903 1.00 44.69 282 ALA A N 1
ATOM 2098 C CA . ALA A 1 282 ? -31.526 -0.128 15.118 1.00 44.69 282 ALA A CA 1
ATOM 2099 C C . ALA A 1 282 ? -32.464 -0.166 13.903 1.00 44.69 282 ALA A C 1
ATOM 2101 O O . ALA A 1 282 ? -32.830 0.918 13.434 1.00 44.69 282 ALA A O 1
ATOM 2102 N N . PRO A 1 283 ? -32.819 -1.349 13.362 1.00 43.88 283 PRO A N 1
ATOM 2103 C CA . PRO A 1 283 ? -33.730 -1.417 12.230 1.00 43.88 283 PRO A CA 1
ATOM 2104 C C . PRO A 1 283 ? -34.915 -0.531 12.578 1.00 43.88 283 PRO A C 1
ATOM 2106 O O . PRO A 1 283 ? -35.511 -0.733 13.634 1.00 43.88 283 PRO A O 1
ATOM 2109 N N . LEU A 1 284 ? -35.146 0.510 11.766 1.00 43.31 284 LEU A N 1
ATOM 2110 C CA . LEU A 1 284 ? -36.285 1.398 11.942 1.00 43.31 284 LEU A CA 1
ATOM 2111 C C . LEU A 1 284 ? -37.476 0.462 12.066 1.00 43.31 284 LEU A C 1
ATOM 2113 O O . LEU A 1 284 ? -37.803 -0.225 11.094 1.00 43.31 284 LEU A O 1
ATOM 2117 N N . GLU A 1 285 ? -38.027 0.350 13.277 1.00 47.59 285 GLU A N 1
ATOM 2118 C CA . GLU A 1 285 ? -39.296 -0.319 13.479 1.00 47.59 285 GLU A CA 1
ATOM 2119 C C . GLU A 1 285 ? -40.202 0.352 12.458 1.00 47.59 285 GLU A C 1
ATOM 2121 O O . GLU A 1 285 ? -40.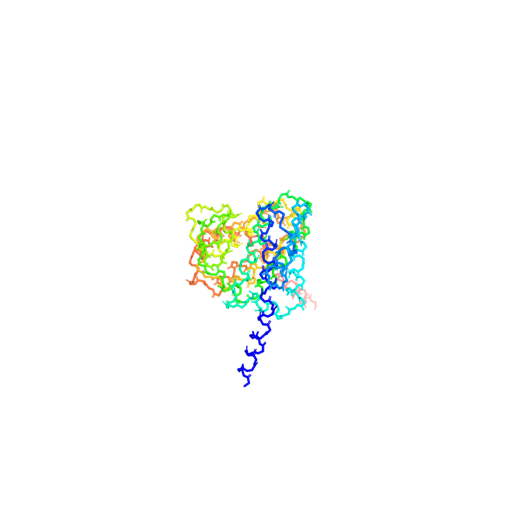363 1.575 12.469 1.00 47.59 285 GLU A O 1
ATOM 2126 N N . GLN A 1 286 ? -40.636 -0.422 11.462 1.00 45.00 286 GLN A N 1
ATOM 2127 C CA . GLN A 1 286 ? -41.659 0.033 10.547 1.00 45.00 286 GLN A CA 1
ATOM 2128 C C . GLN A 1 286 ? -42.813 0.400 11.467 1.00 45.00 286 GLN A C 1
ATOM 2130 O O . GLN A 1 286 ? -43.397 -0.491 12.076 1.00 45.00 286 GLN A O 1
ATOM 2135 N N . GLU A 1 287 ? -43.043 1.699 11.665 1.00 43.19 287 GLU A N 1
ATOM 2136 C CA . GLU A 1 287 ? -44.230 2.173 12.354 1.00 43.19 287 GLU A CA 1
ATOM 2137 C C . GLU A 1 287 ? -45.395 1.511 11.625 1.00 43.19 287 GLU A C 1
ATOM 2139 O O . GLU A 1 287 ? -45.596 1.734 10.429 1.00 43.19 287 GLU A O 1
ATOM 2144 N N . ASP A 1 288 ? -46.062 0.588 12.315 1.00 45.28 288 ASP A N 1
ATOM 2145 C CA . ASP A 1 288 ? -47.200 -0.138 11.785 1.00 45.28 288 ASP A CA 1
ATOM 2146 C C . ASP A 1 288 ? -48.214 0.894 11.266 1.00 45.28 288 ASP A C 1
ATOM 2148 O O . ASP A 1 288 ? -48.891 1.575 12.041 1.00 45.28 288 ASP A O 1
ATOM 2152 N N . ASP A 1 289 ? -48.366 0.972 9.941 1.00 48.81 289 ASP A N 1
ATOM 2153 C CA . ASP A 1 289 ? -49.388 1.742 9.209 1.00 48.81 289 ASP A CA 1
ATOM 2154 C C . ASP A 1 289 ? -50.838 1.255 9.502 1.00 48.81 289 ASP A C 1
ATOM 2156 O O . ASP A 1 289 ? -51.793 1.503 8.754 1.00 48.81 289 ASP A O 1
ATOM 2160 N N . ASP A 1 290 ? -51.049 0.568 10.624 1.00 51.00 290 ASP A N 1
ATOM 2161 C CA . ASP A 1 290 ? -52.326 0.006 11.049 1.00 51.00 290 ASP A CA 1
ATOM 2162 C C . ASP A 1 290 ? -53.197 1.000 11.835 1.00 51.00 290 ASP A C 1
ATOM 2164 O O . ASP A 1 290 ? -54.404 0.766 11.996 1.00 51.00 290 ASP A O 1
ATOM 2168 N N . GLU A 1 291 ? -52.661 2.145 12.275 1.00 48.56 291 GLU A N 1
ATOM 2169 C CA . GLU A 1 291 ? -53.462 3.144 13.002 1.00 48.56 291 GLU A CA 1
ATOM 2170 C C . GLU A 1 291 ? -54.241 4.099 12.073 1.00 48.56 291 GLU A C 1
ATOM 2172 O O . GLU A 1 291 ? -55.341 4.550 12.414 1.00 48.56 291 GLU A O 1
ATOM 2177 N N . VAL A 1 292 ? -53.784 4.301 10.831 1.00 48.53 292 VAL A N 1
ATOM 2178 C CA . VAL A 1 292 ? -54.525 5.087 9.820 1.00 48.53 292 VAL A CA 1
ATOM 2179 C C . VAL A 1 292 ? -55.681 4.273 9.213 1.00 48.53 292 VAL A C 1
ATOM 2181 O O . VAL A 1 292 ? -56.742 4.819 8.891 1.00 48.53 292 VAL A O 1
ATOM 2184 N N . SER A 1 293 ? -55.551 2.945 9.166 1.00 50.16 293 SER A N 1
ATOM 2185 C CA . SER A 1 293 ? -56.566 2.038 8.609 1.00 50.16 293 SER A CA 1
ATOM 2186 C C . SER A 1 293 ? -57.771 1.793 9.535 1.00 50.16 293 SER A C 1
ATOM 2188 O O . SER A 1 293 ? -58.836 1.374 9.067 1.00 50.16 293 SER A O 1
ATOM 2190 N N . ARG A 1 294 ? -57.661 2.089 10.840 1.00 49.34 294 ARG A N 1
ATOM 2191 C CA . ARG A 1 294 ? -58.787 1.995 11.795 1.00 49.34 294 ARG A CA 1
ATOM 2192 C C . ARG A 1 294 ? -59.630 3.268 11.874 1.00 49.34 294 ARG A C 1
ATOM 2194 O O . ARG A 1 294 ? -60.825 3.174 12.143 1.00 49.34 294 ARG A O 1
ATOM 2201 N N . SER A 1 295 ? -59.062 4.430 11.552 1.00 51.19 295 SER A N 1
ATOM 2202 C CA . SER A 1 295 ? -59.803 5.702 11.519 1.00 51.19 295 SER A CA 1
ATOM 2203 C C . SER A 1 295 ? -60.702 5.839 10.274 1.00 51.19 295 SER A C 1
ATOM 2205 O O . SER A 1 295 ? -61.753 6.475 10.323 1.00 51.19 295 SER A O 1
ATOM 2207 N N . ALA A 1 296 ? -60.366 5.159 9.170 1.00 50.53 296 ALA A N 1
ATOM 2208 C CA . ALA A 1 296 ? -61.131 5.214 7.917 1.00 50.53 296 ALA A CA 1
ATOM 2209 C C . ALA A 1 296 ? -62.363 4.281 7.851 1.00 50.53 296 ALA A C 1
ATOM 2211 O O . ALA A 1 296 ? -63.129 4.354 6.894 1.00 50.53 296 ALA A O 1
ATOM 2212 N N . ARG A 1 297 ? -62.585 3.407 8.846 1.00 51.78 297 ARG A N 1
ATOM 2213 C CA . ARG A 1 297 ? -63.769 2.514 8.918 1.00 51.78 297 ARG A CA 1
ATOM 2214 C C . ARG A 1 297 ? -64.836 2.964 9.922 1.00 51.78 297 ARG A C 1
ATOM 2216 O O . ARG A 1 297 ? -65.781 2.223 10.175 1.00 51.78 297 ARG A O 1
ATOM 2223 N N . GLY A 1 298 ? -64.688 4.158 10.492 1.00 53.56 298 GLY A N 1
ATOM 2224 C CA . GLY A 1 298 ? -65.565 4.683 11.535 1.00 53.56 298 GLY A CA 1
ATOM 2225 C C . GLY A 1 298 ? -66.141 6.063 11.235 1.00 53.56 298 GLY A C 1
ATOM 2226 O O . GLY A 1 298 ? -66.120 6.899 12.132 1.00 53.56 298 GLY A O 1
ATOM 2227 N N . ARG A 1 299 ? -66.622 6.322 10.011 1.00 40.75 299 ARG A N 1
ATOM 2228 C CA . ARG A 1 299 ? -67.589 7.393 9.697 1.00 40.75 299 ARG A CA 1
ATOM 2229 C C . ARG A 1 299 ? -68.490 6.989 8.542 1.00 40.75 299 ARG A C 1
ATOM 2231 O O . ARG A 1 299 ? -67.963 6.365 7.597 1.00 40.75 299 ARG A O 1
#

Solvent-accessible surface area (backbone atoms only — not comparable to full-atom values): 16467 Å² total; per-residue (Å²): 114,72,69,58,54,54,51,52,50,54,60,53,46,67,69,46,46,64,56,52,51,46,43,49,50,41,40,50,32,55,75,72,72,48,62,58,49,77,65,67,58,62,35,76,77,77,53,94,73,90,83,80,79,95,71,88,45,77,60,55,23,58,60,34,46,54,50,49,40,49,43,54,72,76,30,65,70,56,34,52,47,35,46,27,84,88,63,50,44,41,59,27,47,44,40,46,42,50,32,49,36,62,73,45,66,87,44,82,92,43,50,70,51,44,40,48,42,32,49,40,40,27,61,48,24,71,36,67,57,44,23,50,56,26,46,44,79,36,62,44,83,38,56,89,88,47,62,77,77,45,99,67,41,56,55,51,46,60,64,79,63,59,86,84,47,73,37,19,40,46,26,52,52,44,46,51,50,35,48,51,69,70,74,44,61,65,85,76,31,56,76,40,48,65,38,46,36,52,20,45,44,55,24,21,52,50,50,43,54,47,25,59,68,28,27,49,38,51,49,52,45,32,51,53,34,62,33,64,75,50,31,69,67,45,96,63,27,59,56,53,28,54,41,45,43,42,27,57,53,35,22,54,72,62,24,43,89,48,20,57,40,40,56,52,49,55,67,74,40,51,71,59,54,52,50,55,52,68,68,43,75,71,77,75,74,74,75,71,75,62,67,66,63,57,63,72,76,71,123

Sequence (299 aa):
MYGRMLQGISAQSGNLEPLHQSLLALVRSGLAGSSGSALSYVTMGALGVPGASSGWSPACHQEAAVLTLHALRCNDAFFNLVISPAARSGLPLAFTLLALVMKHRDDPTKGGFLQCASFIVLRLSAARNFAIALNAAASSHAPLGTFSSDPNGVPVAAFELPDAFRGTHADVFIHVCFALLTECDPTWVAPLISPLLTALHNVAPYWKNVSAMGAERLIAMVEHFADPAVLYSHPEAYQNLAMALHPVNRCLQHQPESNPALVYAVLRLGDVFDRIDAMGVAPLEQEDDDEVSRSARGR

Foldseek 3Di:
DVVVVVVVLVVVLVVCVLVLVLLLVLLLCLLVVDPDDSVVSVCVPDPDDPDDDDDDDPSCNLVSLLVLLVCCVPPVSNVCSCLPPVNLNVQQSLQSLLLSCLVCLPPLVCLSSNLSSLSSLLSNLLDQSSLLQQQAKDACPQDSPCLPPDPNSGPLVSLVDDNPDTGTSLLSLLSSLLCLPQVGDPVSSVSNLVSSLSSLLSSLLNHFGGDLNSLVSLVVLLVRLLPPCQVVVDPCSVVSNVSSVNSLVSNCVRPCVRCVSNVVSVVVPVVSVVSVVVVVPDPPPPPPPVVVVVVVVPD

Radius of gyration: 23.71 Å; Cα contacts (8 Å, |Δi|>4): 351; chains: 1; bounding box: 102×41×56 Å

Mean predicted aligned error: 12.01 Å

InterPro domains:
  IPR026705 HID1/Ecm30 [PF12722] (59-281)
  IPR026705 HID1/Ecm30 [PTHR21575] (59-279)